Protein AF-A0A7Y5HDM8-F1 (afdb_monomer_lite)

Structure (mmCIF, N/CA/C/O backbone):
data_AF-A0A7Y5HDM8-F1
#
_entry.id   AF-A0A7Y5HDM8-F1
#
loop_
_atom_site.group_PDB
_atom_site.id
_atom_site.type_symbol
_atom_site.label_atom_id
_atom_site.label_alt_id
_atom_site.label_comp_id
_atom_site.label_asym_id
_atom_site.label_entity_id
_atom_site.label_seq_id
_atom_site.pdbx_PDB_ins_code
_atom_site.Cartn_x
_atom_site.Cartn_y
_atom_site.Cartn_z
_atom_site.occupancy
_atom_site.B_iso_or_equiv
_atom_site.auth_seq_id
_atom_site.auth_comp_id
_atom_site.auth_asym_id
_atom_site.auth_atom_id
_atom_site.pdbx_PDB_model_num
ATOM 1 N N . SER A 1 1 ? 43.015 -39.120 -21.335 1.00 36.12 1 SER A N 1
ATOM 2 C CA . SER A 1 1 ? 43.625 -40.402 -21.724 1.00 36.12 1 SER A CA 1
ATOM 3 C C . SER A 1 1 ? 44.171 -40.255 -23.134 1.00 36.12 1 SER A C 1
ATOM 5 O O . SER A 1 1 ? 43.394 -40.012 -24.046 1.00 36.12 1 SER A O 1
ATOM 7 N N . TRP A 1 2 ? 45.493 -40.248 -23.281 1.00 33.25 2 TRP A N 1
ATOM 8 C CA . TRP A 1 2 ? 46.218 -40.317 -24.559 1.00 33.25 2 TRP A CA 1
ATOM 9 C C . TRP A 1 2 ? 46.718 -41.754 -24.744 1.00 33.25 2 TRP A C 1
ATOM 11 O O . TRP A 1 2 ? 46.983 -42.412 -23.736 1.00 33.25 2 TRP A O 1
ATOM 21 N N . PRO A 1 3 ? 46.997 -42.187 -25.982 1.00 47.62 3 PRO A N 1
ATOM 22 C CA . PRO A 1 3 ? 48.091 -43.124 -26.186 1.00 47.62 3 PRO A CA 1
ATOM 23 C C . PRO A 1 3 ? 49.127 -42.612 -27.191 1.00 47.62 3 PRO A C 1
ATOM 25 O O . PRO A 1 3 ? 48.821 -42.173 -28.297 1.00 47.62 3 PRO A O 1
ATOM 28 N N . ALA A 1 4 ? 50.377 -42.723 -26.752 1.00 42.16 4 ALA A N 1
ATOM 29 C CA . ALA A 1 4 ? 51.597 -42.657 -27.533 1.00 42.16 4 ALA A CA 1
ATOM 30 C C . ALA A 1 4 ? 51.876 -44.002 -28.217 1.00 42.16 4 ALA A C 1
ATOM 32 O O . ALA A 1 4 ? 51.566 -45.037 -27.635 1.00 42.16 4 ALA A O 1
ATOM 33 N N . TRP A 1 5 ? 52.565 -43.987 -29.361 1.00 34.75 5 TRP A N 1
ATOM 34 C CA . TRP A 1 5 ? 53.712 -44.869 -29.618 1.00 34.75 5 TRP A CA 1
ATOM 35 C C . TRP A 1 5 ? 54.475 -44.436 -30.881 1.00 34.75 5 TRP A C 1
ATOM 37 O O . TRP A 1 5 ? 53.942 -43.815 -31.796 1.00 34.75 5 TRP A O 1
ATOM 47 N N . ARG A 1 6 ? 55.777 -44.716 -30.857 1.00 42.00 6 ARG A N 1
ATOM 48 C CA . ARG A 1 6 ? 56.838 -44.375 -31.815 1.00 42.00 6 ARG A CA 1
ATOM 49 C C . ARG A 1 6 ? 57.603 -45.680 -32.104 1.00 42.00 6 ARG A C 1
ATOM 51 O O . ARG A 1 6 ? 57.492 -46.593 -31.289 1.00 42.00 6 ARG A O 1
ATOM 58 N N . LYS A 1 7 ? 58.485 -45.650 -33.124 1.00 48.09 7 LYS A N 1
ATOM 59 C CA . LYS A 1 7 ? 59.627 -46.567 -33.410 1.00 48.09 7 LYS A CA 1
ATOM 60 C C . LYS A 1 7 ? 59.283 -47.866 -34.196 1.00 48.09 7 LYS A C 1
ATOM 62 O O . LYS A 1 7 ? 58.262 -48.458 -33.906 1.00 48.09 7 LYS A O 1
ATOM 67 N N . VAL A 1 8 ? 60.075 -48.397 -35.153 1.00 44.03 8 VAL A N 1
ATOM 68 C CA . VAL A 1 8 ? 61.394 -48.049 -35.756 1.00 44.03 8 VAL A CA 1
ATOM 69 C C . VAL A 1 8 ? 61.765 -49.061 -36.885 1.00 44.03 8 VAL A C 1
ATOM 71 O O . VAL A 1 8 ? 61.213 -50.152 -36.884 1.00 44.03 8 VAL A O 1
ATOM 74 N N . PHE A 1 9 ? 62.752 -48.692 -37.727 1.00 36.62 9 PHE A N 1
ATOM 75 C CA . PHE A 1 9 ? 63.749 -49.503 -38.490 1.00 36.62 9 PHE A CA 1
ATOM 76 C C . PHE A 1 9 ? 63.490 -50.149 -39.880 1.00 36.62 9 PHE A C 1
ATOM 78 O O . PHE A 1 9 ? 62.647 -51.022 -40.037 1.00 36.62 9 PHE A O 1
ATOM 85 N N . GLU A 1 10 ? 64.310 -49.666 -40.838 1.00 37.66 10 GLU A N 1
ATOM 86 C CA . GLU A 1 10 ? 65.283 -50.320 -41.760 1.00 37.66 10 GLU A CA 1
ATOM 87 C C . GLU A 1 10 ? 65.104 -51.754 -42.295 1.00 37.66 10 GLU A C 1
ATOM 89 O O . GLU A 1 10 ? 64.883 -52.678 -41.526 1.00 37.66 10 GLU A O 1
ATOM 94 N N . GLU A 1 11 ? 65.385 -51.937 -43.602 1.00 42.7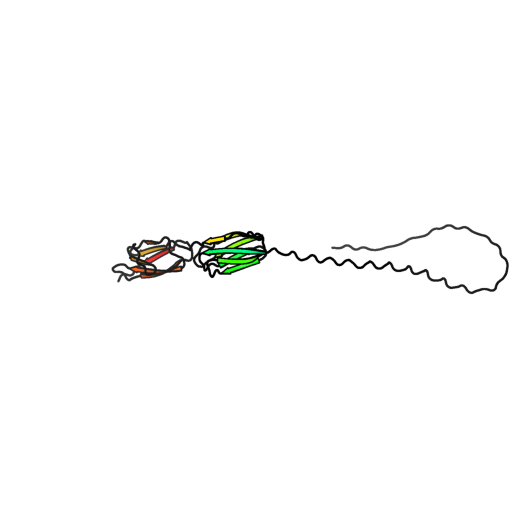2 11 GLU A N 1
ATOM 95 C CA . GLU A 1 11 ? 66.543 -52.704 -44.140 1.00 42.72 11 GLU A CA 1
ATOM 96 C C . GLU A 1 11 ? 66.668 -52.589 -45.699 1.00 42.72 11 GLU A C 1
ATOM 98 O O . GLU A 1 11 ? 65.758 -52.037 -46.326 1.00 42.72 11 GLU A O 1
ATOM 103 N N . PRO A 1 12 ? 67.796 -53.011 -46.339 1.00 55.78 12 PRO A N 1
ATOM 104 C CA . PRO A 1 12 ? 68.354 -52.389 -47.553 1.00 55.78 12 PRO A CA 1
ATOM 105 C C . PRO A 1 12 ? 68.649 -53.322 -48.768 1.00 55.78 12 PRO A C 1
ATOM 107 O O . PRO A 1 12 ? 68.492 -54.534 -48.713 1.00 55.78 12 PRO A O 1
ATOM 110 N N . ALA A 1 13 ? 69.170 -52.684 -49.834 1.00 39.62 13 ALA A N 1
ATOM 111 C CA . ALA A 1 13 ? 70.183 -53.101 -50.835 1.00 39.62 13 ALA A CA 1
ATOM 112 C C . ALA A 1 13 ? 69.989 -54.304 -51.801 1.00 39.62 13 ALA A C 1
ATOM 114 O O . ALA A 1 13 ? 69.772 -55.444 -51.409 1.00 39.62 13 ALA A O 1
ATOM 115 N N . GLY A 1 14 ? 70.305 -54.063 -53.088 1.00 37.69 14 GLY A N 1
ATOM 116 C CA . GLY A 1 14 ? 70.806 -55.088 -54.023 1.00 37.69 14 GLY A CA 1
ATOM 117 C C . GLY A 1 14 ? 70.868 -54.660 -55.509 1.00 37.69 14 GLY A C 1
ATOM 118 O O . GLY A 1 14 ? 70.037 -53.861 -55.919 1.00 37.69 14 GLY A O 1
ATOM 119 N N . PRO A 1 15 ? 71.826 -55.157 -56.328 1.00 63.44 15 PRO A N 1
ATOM 120 C CA . PRO A 1 15 ? 72.619 -54.334 -57.265 1.00 63.44 15 PRO A CA 1
ATOM 121 C C . PRO A 1 15 ? 72.538 -54.771 -58.750 1.00 63.44 15 PRO A C 1
ATOM 123 O O . PRO A 1 15 ? 71.885 -55.771 -59.057 1.00 63.44 15 PRO A O 1
ATOM 126 N N . ARG A 1 16 ? 73.266 -54.094 -59.666 1.00 38.62 16 ARG A N 1
ATOM 127 C CA . ARG A 1 16 ? 73.977 -54.749 -60.795 1.00 38.62 16 ARG A CA 1
ATOM 128 C C . ARG A 1 16 ? 74.978 -53.858 -61.552 1.00 38.62 16 ARG A C 1
ATOM 130 O O . ARG A 1 16 ? 74.861 -52.641 -61.598 1.00 38.62 16 ARG A O 1
ATOM 137 N N . THR A 1 17 ? 75.944 -54.568 -62.123 1.00 37.09 17 THR A N 1
ATOM 138 C CA . THR A 1 17 ? 77.323 -54.239 -62.512 1.00 37.09 17 THR A CA 1
ATOM 139 C C . THR A 1 17 ? 77.511 -54.279 -64.042 1.00 37.09 17 THR A C 1
ATOM 141 O O . THR A 1 17 ? 76.725 -54.938 -64.719 1.00 37.09 17 THR A O 1
ATOM 144 N N . GLY A 1 18 ? 78.596 -53.679 -64.553 1.00 38.03 18 GLY A N 1
ATOM 145 C CA . GLY A 1 18 ? 79.240 -53.978 -65.854 1.00 38.03 18 GLY A CA 1
ATOM 146 C C . GLY A 1 18 ? 80.088 -52.786 -66.339 1.00 38.03 18 GLY A C 1
ATOM 147 O O . GLY A 1 18 ? 79.510 -51.757 -66.663 1.00 38.03 18 GLY A O 1
ATOM 148 N N . GLU A 1 19 ? 81.414 -52.739 -66.116 1.00 37.50 19 GLU A N 1
ATOM 149 C CA . GLU A 1 19 ? 82.523 -53.268 -66.968 1.00 37.50 19 GLU A CA 1
ATOM 150 C C . GLU A 1 19 ? 82.551 -52.702 -68.408 1.00 37.50 19 GLU A C 1
ATOM 152 O O . GLU A 1 19 ? 81.507 -52.631 -69.038 1.00 37.50 19 GLU A O 1
ATOM 157 N N . ALA A 1 20 ? 83.667 -52.374 -69.080 1.00 35.12 20 ALA A N 1
ATOM 158 C CA . ALA A 1 20 ? 85.092 -52.152 -68.780 1.00 35.12 20 ALA A CA 1
ATOM 159 C C . ALA A 1 20 ? 85.807 -51.734 -70.102 1.00 35.12 20 ALA A C 1
ATOM 161 O O . ALA A 1 20 ? 85.347 -52.100 -71.182 1.00 35.12 20 ALA A O 1
ATOM 162 N N . GLY A 1 21 ? 86.969 -51.062 -70.002 1.00 36.31 21 GLY A N 1
ATOM 163 C CA . GLY A 1 21 ? 88.007 -50.932 -71.055 1.00 36.31 21 GLY A CA 1
ATOM 164 C C . GLY A 1 21 ? 88.080 -49.553 -71.739 1.00 36.31 21 GLY A C 1
ATOM 165 O O . GLY A 1 21 ? 87.067 -49.051 -72.199 1.00 36.31 21 GLY A O 1
ATOM 166 N N . GLY A 1 22 ? 89.200 -48.831 -71.871 1.00 34.38 22 GLY A N 1
ATOM 167 C CA . GLY A 1 22 ? 90.614 -49.065 -71.561 1.00 34.38 22 GLY A CA 1
ATOM 168 C C . GLY A 1 22 ? 91.493 -48.691 -72.768 1.00 34.38 22 GLY A C 1
ATOM 169 O O . GLY A 1 22 ? 91.460 -49.438 -73.734 1.00 34.38 22 GLY A O 1
ATOM 170 N N . GLN A 1 23 ? 92.257 -47.582 -72.722 1.00 38.25 23 GLN A N 1
ATOM 171 C CA . GLN A 1 23 ? 93.655 -47.488 -73.213 1.00 38.25 23 GLN A CA 1
ATOM 172 C C . GLN A 1 23 ? 94.320 -46.110 -72.971 1.00 38.25 23 GLN A C 1
ATOM 174 O O . GLN A 1 23 ? 93.709 -45.062 -73.158 1.00 38.25 23 GLN A O 1
ATOM 179 N N . GLU A 1 24 ? 95.588 -46.172 -72.546 1.00 38.72 24 GLU A N 1
ATOM 180 C CA . GLU A 1 24 ? 96.554 -45.111 -72.197 1.00 38.72 24 GLU A CA 1
ATOM 181 C C . GLU A 1 24 ? 97.078 -44.281 -73.390 1.00 38.72 24 GLU A C 1
ATOM 183 O O . GLU A 1 24 ? 97.157 -44.811 -74.492 1.00 38.72 24 GLU A O 1
ATOM 188 N N . VAL A 1 25 ? 97.554 -43.041 -73.145 1.00 41.59 25 VAL A N 1
ATOM 189 C CA . VAL A 1 25 ? 98.974 -42.628 -73.331 1.00 41.59 25 VAL A CA 1
ATOM 190 C C . VAL A 1 25 ? 99.293 -41.218 -72.767 1.00 41.59 25 VAL A C 1
ATOM 192 O O . VAL A 1 25 ? 98.610 -40.244 -73.054 1.00 41.59 25 VAL A O 1
ATOM 195 N N . ALA A 1 26 ? 100.423 -41.156 -72.044 1.00 35.12 26 ALA A N 1
ATOM 196 C CA . ALA A 1 26 ? 101.391 -40.057 -71.863 1.00 35.12 26 ALA A CA 1
ATOM 197 C C . ALA A 1 26 ? 101.016 -38.729 -71.144 1.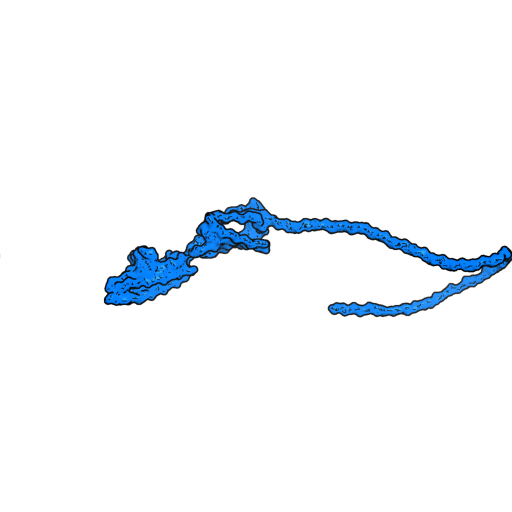00 35.12 26 ALA A C 1
ATOM 199 O O . ALA A 1 26 ? 100.548 -37.772 -71.747 1.00 35.12 26 ALA A O 1
ATOM 200 N N . GLY A 1 27 ? 101.497 -38.613 -69.894 1.00 38.69 27 GLY A N 1
ATOM 201 C CA . GLY A 1 27 ? 102.435 -37.544 -69.509 1.00 38.69 27 GLY A CA 1
ATOM 202 C C . GLY A 1 27 ? 101.897 -36.306 -68.780 1.00 38.69 27 GLY A C 1
ATOM 203 O O . GLY A 1 27 ? 101.749 -35.257 -69.397 1.00 38.69 27 GLY A O 1
ATOM 204 N N . THR A 1 28 ? 101.759 -36.366 -67.446 1.00 39.38 28 THR A N 1
ATOM 205 C CA . THR A 1 28 ? 102.012 -35.217 -66.545 1.00 39.38 28 THR A CA 1
ATOM 206 C C . THR A 1 28 ? 102.036 -35.632 -65.067 1.00 39.38 28 THR A C 1
ATOM 208 O O . THR A 1 28 ? 101.236 -36.444 -64.614 1.00 39.38 28 THR A O 1
ATOM 211 N N . THR A 1 29 ? 103.009 -35.079 -64.343 1.00 43.19 29 THR A N 1
ATOM 212 C CA . THR A 1 29 ? 103.282 -35.170 -62.897 1.00 43.19 29 THR A CA 1
ATOM 213 C C . THR A 1 29 ? 102.048 -34.821 -62.031 1.00 43.19 29 THR A C 1
ATOM 215 O O . THR A 1 29 ? 101.277 -33.946 -62.422 1.00 43.19 29 THR A O 1
ATOM 218 N N . PRO A 1 30 ? 101.833 -35.475 -60.867 1.00 46.34 30 PRO A N 1
ATOM 219 C CA . PRO A 1 30 ? 100.523 -35.544 -60.206 1.00 46.34 30 PRO A CA 1
ATOM 220 C C . PRO A 1 30 ? 100.140 -34.295 -59.393 1.00 46.34 30 PRO A C 1
ATOM 222 O O . PRO A 1 30 ? 100.949 -33.754 -58.640 1.00 46.34 30 PRO A O 1
ATOM 225 N N . GLN A 1 31 ? 98.866 -33.903 -59.485 1.00 48.88 31 GLN A N 1
ATOM 226 C CA . GLN A 1 31 ? 98.217 -32.907 -58.625 1.00 48.88 31 GLN A CA 1
ATOM 227 C C . GLN A 1 31 ? 97.509 -33.636 -57.458 1.00 48.88 31 GLN A C 1
ATOM 229 O O . GLN A 1 31 ? 96.846 -34.644 -57.711 1.00 48.88 31 GLN A O 1
ATOM 234 N N . PRO A 1 32 ? 97.654 -33.196 -56.191 1.00 56.09 32 PRO A N 1
ATOM 235 C CA . PRO A 1 32 ? 97.020 -33.852 -55.041 1.00 56.09 32 PRO A CA 1
ATOM 236 C C . PRO A 1 32 ? 95.482 -33.824 -55.153 1.00 56.09 32 PRO A C 1
ATOM 238 O O . PRO A 1 32 ? 94.944 -32.862 -55.707 1.00 56.09 32 PRO A O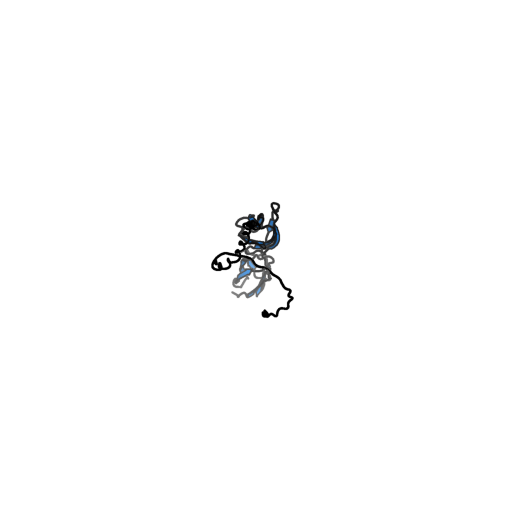 1
ATOM 241 N N . PRO A 1 33 ? 94.763 -34.850 -54.652 1.00 56.16 33 PRO A N 1
ATOM 242 C CA . PRO A 1 33 ? 93.307 -34.893 -54.736 1.00 56.16 33 PRO A CA 1
ATOM 243 C C . PRO A 1 33 ? 92.701 -33.738 -53.935 1.00 56.16 33 PRO A C 1
ATOM 245 O O . PRO A 1 33 ? 92.978 -33.585 -52.747 1.00 56.16 33 PRO A O 1
ATOM 248 N N . ALA A 1 34 ? 91.896 -32.917 -54.611 1.00 56.84 34 ALA A N 1
ATOM 249 C CA . ALA A 1 34 ? 91.070 -31.906 -53.971 1.00 56.84 34 ALA A CA 1
ATOM 250 C C . ALA A 1 34 ? 90.008 -32.595 -53.100 1.00 56.84 34 ALA A C 1
ATOM 252 O O . ALA A 1 34 ? 89.387 -33.568 -53.533 1.00 56.84 34 ALA A O 1
ATOM 253 N N . ASP A 1 35 ? 89.833 -32.090 -51.879 1.00 58.16 35 ASP A N 1
ATOM 254 C CA . ASP A 1 35 ? 88.741 -32.457 -50.972 1.00 58.16 35 ASP A CA 1
ATOM 255 C C . ASP A 1 35 ? 87.389 -32.315 -51.705 1.00 58.16 35 ASP A C 1
ATOM 257 O O . ASP A 1 35 ? 87.202 -31.314 -52.407 1.00 58.16 35 ASP A O 1
ATOM 261 N N . PRO A 1 36 ? 86.443 -33.269 -51.590 1.00 61.62 36 PRO A N 1
ATOM 262 C CA . PRO A 1 36 ? 85.122 -33.092 -52.176 1.00 61.62 36 PRO A CA 1
ATOM 263 C C . PRO A 1 36 ? 84.424 -31.887 -51.534 1.00 61.62 36 PRO A C 1
ATOM 265 O O . PRO A 1 36 ? 84.251 -31.808 -50.318 1.00 61.62 36 PRO A O 1
ATOM 268 N N . GLU A 1 37 ? 84.036 -30.941 -52.384 1.00 61.78 37 GLU A N 1
ATOM 269 C CA . GLU A 1 37 ? 83.308 -29.729 -52.017 1.00 61.78 37 GLU A CA 1
ATOM 270 C C . GLU A 1 37 ? 81.969 -30.102 -51.341 1.00 61.78 37 GLU A C 1
ATOM 272 O O . GLU A 1 37 ? 81.269 -30.988 -51.841 1.00 61.78 37 GLU A O 1
ATOM 277 N N . PRO A 1 38 ? 81.601 -29.493 -50.196 1.00 64.38 38 PRO A N 1
ATOM 278 C CA . PRO A 1 38 ? 80.361 -29.830 -49.502 1.00 64.38 38 PRO A CA 1
ATOM 279 C C . PRO A 1 38 ? 79.139 -29.500 -50.366 1.00 64.38 38 PRO A C 1
ATOM 281 O O . PRO A 1 38 ? 79.087 -28.445 -51.001 1.00 64.38 38 PRO A O 1
ATOM 284 N N . ASP A 1 39 ? 78.137 -30.386 -50.347 1.00 64.06 39 ASP A N 1
ATOM 285 C CA . ASP A 1 39 ? 76.882 -30.211 -51.083 1.00 64.06 39 ASP A CA 1
ATOM 286 C C . ASP A 1 39 ? 76.257 -28.821 -50.833 1.00 64.06 39 ASP A C 1
ATOM 288 O O . ASP A 1 39 ? 76.244 -28.334 -49.694 1.00 64.06 39 ASP A O 1
ATOM 292 N N . PRO A 1 40 ? 75.688 -28.167 -51.864 1.00 70.25 40 PRO A N 1
ATOM 293 C CA . PRO A 1 40 ? 75.141 -26.827 -51.727 1.00 70.25 40 PRO A CA 1
ATOM 294 C C . PRO A 1 40 ? 73.988 -26.801 -50.716 1.00 70.25 40 PRO A C 1
ATOM 296 O O . PRO A 1 40 ? 72.973 -27.488 -50.863 1.00 70.25 40 PRO A O 1
ATOM 299 N N . VAL A 1 41 ? 74.125 -25.947 -49.696 1.00 66.25 41 VAL A N 1
ATOM 300 C CA . VAL A 1 41 ? 73.077 -25.683 -48.704 1.00 66.25 41 VAL A CA 1
ATOM 301 C C . VAL A 1 41 ? 71.846 -25.137 -49.425 1.00 66.25 41 VAL A C 1
ATOM 303 O O . VAL A 1 41 ? 71.862 -24.039 -49.983 1.00 66.25 41 VAL A O 1
ATOM 306 N N . LYS A 1 42 ? 70.755 -25.910 -49.413 1.00 58.38 42 LYS A N 1
ATOM 307 C CA . LYS A 1 42 ? 69.470 -25.484 -49.974 1.00 58.38 42 LYS A CA 1
ATOM 308 C C . LYS A 1 42 ? 69.030 -24.171 -49.298 1.00 58.38 42 LYS A C 1
ATOM 310 O O . LYS A 1 42 ? 69.037 -24.111 -48.067 1.00 58.38 42 LYS A O 1
ATOM 315 N N . PRO A 1 43 ? 68.627 -23.133 -50.057 1.00 68.44 43 PRO A N 1
ATOM 316 C CA . PRO A 1 43 ? 68.202 -21.871 -49.465 1.00 68.44 43 PRO A CA 1
ATOM 317 C C . PRO A 1 43 ? 66.981 -22.078 -48.552 1.00 68.44 43 PRO A C 1
ATOM 319 O O . PRO A 1 43 ? 66.134 -22.933 -48.847 1.00 68.44 43 PRO A O 1
ATOM 322 N N . PRO A 1 44 ? 66.869 -21.314 -47.449 1.00 60.00 44 PRO A N 1
ATOM 323 C CA . PRO A 1 44 ? 65.714 -21.394 -46.568 1.00 60.00 44 PRO A CA 1
ATOM 324 C C . PRO A 1 44 ? 64.434 -21.012 -47.332 1.00 60.00 44 PRO A C 1
ATOM 326 O O . PRO A 1 44 ? 64.485 -20.187 -48.250 1.00 60.00 44 PRO A O 1
ATOM 329 N N . PRO A 1 45 ? 63.277 -21.602 -46.983 1.00 67.56 45 PRO A N 1
ATOM 330 C CA . PRO A 1 45 ? 62.009 -21.242 -47.605 1.00 67.56 45 PRO A CA 1
ATOM 331 C C . PRO A 1 45 ? 61.699 -19.749 -47.387 1.00 67.56 45 PRO A C 1
ATOM 333 O O . PRO A 1 45 ? 62.088 -19.191 -46.357 1.00 67.56 45 PRO A O 1
ATOM 336 N N . PRO A 1 46 ? 60.992 -19.092 -48.326 1.00 66.88 46 PRO A N 1
ATOM 337 C CA . PRO A 1 46 ? 60.633 -17.687 -48.184 1.00 66.88 46 PRO A CA 1
ATOM 338 C C . PRO A 1 46 ? 59.759 -17.474 -46.945 1.00 66.88 46 PRO A C 1
ATOM 340 O O . PRO A 1 46 ? 58.862 -18.269 -46.652 1.00 66.88 46 PRO A O 1
ATOM 343 N N . THR A 1 47 ? 60.012 -16.381 -46.227 1.00 60.22 47 THR A N 1
ATOM 344 C CA . THR A 1 47 ? 59.216 -15.963 -45.071 1.00 60.22 47 THR A CA 1
ATOM 345 C C . THR A 1 47 ? 57.750 -15.792 -45.490 1.00 60.22 47 THR A C 1
ATOM 347 O O . THR A 1 47 ? 57.493 -15.132 -46.503 1.00 60.22 47 THR A O 1
ATOM 350 N N . PRO A 1 48 ? 56.770 -16.355 -44.756 1.00 62.75 48 PRO A N 1
ATOM 351 C CA . PRO A 1 48 ? 55.365 -16.116 -45.063 1.00 62.75 48 PRO A CA 1
ATOM 352 C C . PRO A 1 48 ? 55.053 -14.612 -44.962 1.00 62.75 48 PRO A C 1
ATOM 354 O O . PRO A 1 48 ? 55.628 -13.926 -44.111 1.00 62.75 48 PRO A O 1
ATOM 357 N N . PRO A 1 49 ? 54.156 -14.076 -45.813 1.00 66.44 49 PRO A N 1
ATOM 358 C CA . PRO A 1 49 ? 53.747 -12.678 -45.728 1.00 66.44 49 PRO A CA 1
ATOM 359 C C . PRO A 1 49 ? 53.145 -12.379 -44.343 1.00 66.44 49 PRO A C 1
ATOM 361 O O . PRO A 1 49 ? 52.576 -13.284 -43.724 1.00 66.44 49 PRO A O 1
ATOM 364 N N . PRO A 1 50 ? 53.234 -11.128 -43.848 1.00 63.19 50 PRO A N 1
ATOM 365 C CA . PRO A 1 50 ? 52.660 -10.766 -42.558 1.00 63.19 50 PRO A CA 1
ATOM 366 C C . PRO A 1 50 ? 51.171 -11.122 -42.540 1.00 63.19 50 PRO A C 1
ATOM 368 O O . PRO A 1 50 ? 50.427 -10.797 -43.472 1.00 63.19 50 PRO A O 1
ATOM 371 N N . ALA A 1 51 ? 50.739 -11.824 -41.490 1.00 63.44 51 ALA A N 1
ATOM 372 C CA . ALA A 1 51 ? 49.334 -12.143 -41.293 1.00 63.44 51 ALA A CA 1
ATOM 373 C C . ALA A 1 51 ? 48.524 -10.838 -41.308 1.00 63.44 51 ALA A C 1
ATOM 375 O O . ALA A 1 51 ? 48.858 -9.892 -40.597 1.00 63.44 51 ALA A O 1
ATOM 376 N N . LYS A 1 52 ? 47.462 -10.777 -42.122 1.00 58.12 52 LYS A N 1
ATOM 377 C CA . LYS A 1 52 ? 46.502 -9.668 -42.053 1.00 58.12 52 LYS A CA 1
ATOM 378 C C . LYS A 1 52 ? 45.969 -9.616 -40.623 1.00 58.12 52 LYS A C 1
ATOM 380 O O . LYS A 1 52 ? 45.459 -10.628 -40.143 1.00 58.12 52 LYS A O 1
ATOM 385 N N . GLU A 1 53 ? 46.094 -8.468 -39.959 1.00 59.41 53 GLU A N 1
ATOM 386 C CA . GLU A 1 53 ? 45.525 -8.276 -38.625 1.00 59.41 53 GLU A CA 1
ATOM 387 C C . GLU A 1 53 ? 44.044 -8.693 -38.642 1.00 59.41 53 GLU A C 1
ATOM 389 O O . GLU A 1 53 ? 43.306 -8.301 -39.560 1.00 59.41 53 GLU A O 1
ATOM 394 N N . PRO A 1 54 ? 43.573 -9.503 -37.676 1.00 58.56 54 PRO A N 1
ATOM 395 C CA . PRO A 1 54 ? 42.155 -9.780 -37.563 1.00 58.56 54 PRO A CA 1
ATOM 396 C C . PRO A 1 54 ? 41.460 -8.447 -37.303 1.00 58.56 54 PRO A C 1
ATOM 398 O O . PRO A 1 54 ? 41.675 -7.808 -36.276 1.00 58.56 54 PRO A O 1
ATOM 401 N N . LYS A 1 55 ? 40.641 -8.007 -38.260 1.00 61.50 55 LYS A N 1
ATOM 402 C CA . LYS A 1 55 ? 39.841 -6.789 -38.140 1.00 61.50 55 LYS A CA 1
ATOM 403 C C . LYS A 1 55 ? 38.992 -6.931 -36.878 1.00 61.50 55 LYS A C 1
ATOM 405 O O . LYS A 1 55 ? 38.073 -7.752 -36.858 1.00 61.50 55 LYS A O 1
ATOM 410 N N . LEU A 1 56 ? 39.359 -6.203 -35.821 1.00 58.22 56 LEU A N 1
ATOM 411 C CA . LEU A 1 56 ? 38.705 -6.264 -34.519 1.00 58.22 56 LEU A CA 1
ATOM 412 C C . LEU A 1 56 ? 37.209 -6.030 -34.746 1.00 58.22 56 LEU A C 1
ATOM 414 O O . LEU A 1 56 ? 36.800 -4.944 -35.159 1.00 58.22 56 LEU A O 1
ATOM 418 N N . ARG A 1 57 ? 36.387 -7.072 -34.567 1.00 62.34 57 ARG A N 1
ATOM 419 C CA . ARG A 1 57 ? 34.933 -6.906 -34.606 1.00 62.34 57 ARG A CA 1
ATOM 420 C C . ARG A 1 57 ? 34.593 -5.928 -33.491 1.00 62.34 57 ARG A C 1
ATOM 422 O O . ARG A 1 57 ? 34.948 -6.181 -32.342 1.00 62.34 57 ARG A O 1
ATOM 429 N N . ALA A 1 58 ? 33.938 -4.822 -33.836 1.00 55.53 58 ALA A N 1
ATOM 430 C CA . ALA A 1 58 ? 33.377 -3.941 -32.824 1.00 55.53 58 ALA A CA 1
ATOM 431 C C . ALA A 1 58 ? 32.514 -4.792 -31.871 1.00 55.53 58 ALA A C 1
ATOM 433 O O . ALA A 1 58 ? 31.785 -5.671 -32.355 1.00 55.53 58 ALA A O 1
ATOM 434 N N . PRO A 1 59 ? 32.613 -4.597 -30.544 1.00 59.34 59 PRO A N 1
ATOM 435 C CA . PRO A 1 59 ? 31.753 -5.312 -29.615 1.00 59.34 59 PRO A CA 1
ATOM 436 C C . PRO A 1 59 ? 30.286 -5.019 -29.969 1.00 59.34 59 PRO A C 1
ATOM 438 O O . PRO A 1 59 ? 29.986 -3.912 -30.427 1.00 59.34 59 PRO A O 1
ATOM 441 N N . PRO A 1 60 ? 29.367 -5.986 -29.802 1.00 58.47 60 PRO A N 1
ATOM 442 C CA . PRO A 1 60 ? 27.953 -5.757 -30.069 1.00 58.47 60 PRO A CA 1
ATOM 443 C C . PRO A 1 60 ? 27.472 -4.559 -29.245 1.00 58.47 60 PRO A C 1
ATOM 445 O O . PRO A 1 60 ? 27.503 -4.588 -28.015 1.00 58.47 60 PRO A O 1
ATOM 448 N N . THR A 1 61 ? 27.049 -3.488 -29.915 1.00 67.75 61 THR A N 1
ATOM 449 C CA . THR A 1 61 ? 26.484 -2.320 -29.244 1.00 67.75 61 THR A CA 1
ATOM 450 C C . THR A 1 61 ? 25.038 -2.629 -28.877 1.00 67.75 61 THR A C 1
ATOM 452 O O . THR A 1 61 ? 24.179 -2.822 -29.738 1.00 67.75 61 THR A O 1
ATOM 455 N N . MET A 1 62 ? 24.758 -2.723 -27.577 1.00 78.06 62 MET A N 1
ATOM 456 C CA . MET A 1 62 ? 23.383 -2.843 -27.098 1.00 78.06 62 MET A CA 1
ATOM 457 C C . MET A 1 62 ? 22.622 -1.572 -27.458 1.00 78.06 62 MET A C 1
ATOM 459 O O . MET A 1 62 ? 23.008 -0.470 -27.065 1.00 78.06 62 MET A O 1
ATOM 463 N N . LYS A 1 63 ? 21.537 -1.735 -28.215 1.00 88.06 63 LYS A N 1
ATOM 464 C CA . LYS A 1 63 ? 20.607 -0.645 -28.491 1.00 88.06 63 LYS A CA 1
ATOM 465 C C . LYS A 1 63 ? 19.908 -0.244 -27.194 1.00 88.06 63 LYS A C 1
ATOM 467 O O . LYS A 1 63 ? 19.502 -1.107 -26.413 1.00 88.06 63 LYS A O 1
ATOM 472 N N . ARG A 1 64 ? 19.771 1.063 -26.985 1.00 89.44 64 ARG A N 1
ATOM 473 C CA . ARG A 1 64 ? 19.163 1.657 -25.794 1.00 89.44 64 ARG A CA 1
ATOM 474 C C . ARG A 1 64 ? 17.996 2.560 -26.189 1.00 89.44 64 ARG A C 1
ATOM 476 O O . ARG A 1 64 ? 17.979 3.086 -27.297 1.00 89.44 64 ARG A O 1
ATOM 483 N N . SER A 1 65 ? 17.027 2.714 -25.298 1.00 90.12 65 SER A N 1
ATOM 484 C CA . SER A 1 65 ? 15.822 3.522 -25.492 1.00 90.12 65 SER A CA 1
ATOM 485 C C . SER A 1 65 ? 15.388 4.149 -24.166 1.00 90.12 65 SER A C 1
ATOM 487 O O . SER A 1 65 ? 15.858 3.734 -23.109 1.00 90.12 65 SER A O 1
ATOM 489 N N . SER A 1 66 ? 14.493 5.130 -24.209 1.00 90.00 66 SER A N 1
ATOM 490 C CA . SER A 1 66 ? 13.902 5.716 -23.002 1.00 90.00 66 SER A CA 1
ATOM 491 C C . SER A 1 66 ? 12.463 5.245 -22.830 1.00 90.00 66 SER A C 1
ATOM 493 O O . SER A 1 66 ? 11.752 5.023 -23.813 1.00 90.00 66 SER A O 1
ATOM 495 N N . ILE A 1 67 ? 12.028 5.079 -21.586 1.00 91.50 67 ILE A N 1
ATOM 496 C CA . ILE A 1 67 ? 10.639 4.775 -21.237 1.00 91.50 67 ILE A CA 1
ATOM 497 C C . ILE A 1 67 ? 10.167 5.702 -20.126 1.00 91.50 67 ILE A C 1
ATOM 499 O O . ILE A 1 67 ? 10.918 6.026 -19.208 1.00 91.50 67 ILE A O 1
ATOM 503 N N . ARG A 1 68 ? 8.901 6.101 -20.219 1.00 91.50 68 ARG A N 1
ATOM 504 C CA . ARG A 1 68 ? 8.231 6.961 -19.259 1.00 91.50 68 ARG A CA 1
ATOM 505 C C . ARG A 1 68 ? 7.074 6.223 -18.599 1.00 91.50 68 ARG A C 1
ATOM 507 O O . ARG A 1 68 ? 6.263 5.585 -19.275 1.00 91.50 68 ARG A O 1
ATOM 514 N N . VAL A 1 69 ? 7.019 6.315 -17.279 1.00 92.25 69 VAL A N 1
ATOM 515 C CA . VAL A 1 69 ? 6.052 5.633 -16.426 1.00 92.25 69 VAL A CA 1
ATOM 516 C C . VAL A 1 69 ? 5.443 6.658 -15.480 1.00 92.25 69 VAL A C 1
ATOM 518 O O . VAL A 1 69 ? 6.159 7.321 -14.741 1.00 92.25 69 VAL A O 1
ATOM 521 N N . TRP A 1 70 ? 4.125 6.779 -15.483 1.00 91.44 70 TRP A N 1
ATOM 522 C CA . TRP A 1 70 ? 3.376 7.517 -14.480 1.00 91.44 70 TRP A CA 1
ATOM 523 C C . TRP A 1 70 ? 2.909 6.561 -13.400 1.00 91.44 70 TRP A C 1
ATOM 525 O O . TRP A 1 70 ? 2.327 5.518 -13.714 1.00 91.44 70 TRP A O 1
ATOM 535 N N . VAL A 1 71 ? 3.140 6.935 -12.147 1.00 92.62 71 VAL A N 1
ATOM 536 C CA . VAL A 1 71 ? 2.803 6.114 -10.987 1.00 92.62 71 VAL A CA 1
ATOM 537 C C . VAL A 1 71 ? 1.993 6.890 -9.968 1.00 92.62 71 VAL A C 1
ATOM 539 O O . VAL A 1 71 ? 2.257 8.059 -9.698 1.00 92.62 71 VAL A O 1
ATOM 542 N N . GLN A 1 72 ? 1.001 6.215 -9.401 1.00 90.50 72 GLN A N 1
ATOM 543 C CA . GLN A 1 72 ? 0.228 6.700 -8.271 1.00 90.50 72 GLN A CA 1
ATOM 544 C C . GLN A 1 72 ? 0.130 5.569 -7.241 1.00 90.50 72 GLN A C 1
ATOM 546 O O . GLN A 1 72 ? -0.267 4.466 -7.617 1.00 90.50 72 GLN A O 1
ATOM 551 N N . PRO A 1 73 ? 0.478 5.794 -5.964 1.00 90.19 73 PRO A N 1
ATOM 552 C CA . PRO A 1 73 ? 0.877 7.062 -5.339 1.00 90.19 73 PRO A CA 1
ATOM 553 C C . PRO A 1 73 ? 2.283 7.544 -5.744 1.00 90.19 73 PRO A C 1
ATOM 555 O O . PRO A 1 73 ? 3.093 6.786 -6.270 1.00 90.19 73 PRO A O 1
ATOM 558 N N . GLU A 1 74 ? 2.583 8.818 -5.471 1.00 85.69 74 GLU A N 1
ATOM 559 C CA . GLU A 1 74 ? 3.857 9.445 -5.862 1.00 85.69 74 GLU A CA 1
ATOM 560 C C . GLU A 1 74 ? 5.070 8.918 -5.097 1.00 85.69 74 GLU A C 1
ATOM 562 O O . GLU A 1 74 ? 6.182 9.147 -5.540 1.00 85.69 74 GLU A O 1
ATOM 567 N N . ASN A 1 75 ? 4.876 8.222 -3.973 1.00 86.50 75 ASN A N 1
ATOM 568 C CA . ASN A 1 75 ? 5.941 7.617 -3.167 1.00 86.50 75 ASN A CA 1
ATOM 569 C C . ASN A 1 75 ? 6.279 6.178 -3.599 1.00 86.50 75 ASN A C 1
ATOM 571 O O . ASN A 1 75 ? 6.897 5.439 -2.830 1.00 86.50 75 ASN A O 1
ATOM 575 N N . ALA A 1 76 ? 5.839 5.760 -4.788 1.00 91.56 76 ALA A N 1
ATOM 576 C CA . ALA A 1 76 ? 6.086 4.422 -5.300 1.00 91.56 76 ALA A CA 1
ATOM 577 C C . ALA A 1 76 ? 7.527 4.244 -5.803 1.00 91.56 76 ALA A C 1
ATOM 579 O O . ALA A 1 76 ? 8.072 5.067 -6.535 1.00 91.56 76 ALA A O 1
ATOM 580 N N . THR A 1 77 ? 8.148 3.124 -5.471 1.00 93.06 77 THR A N 1
ATOM 581 C CA . THR A 1 77 ? 9.385 2.656 -6.083 1.00 93.06 77 THR A CA 1
ATOM 582 C C . THR A 1 77 ? 9.065 1.876 -7.349 1.00 93.06 77 THR A C 1
ATOM 584 O O . THR A 1 77 ? 8.308 0.910 -7.328 1.00 93.06 77 THR A O 1
ATOM 587 N N . VAL A 1 78 ? 9.661 2.303 -8.460 1.00 93.88 78 VAL A N 1
ATOM 588 C CA . VAL A 1 78 ? 9.533 1.672 -9.771 1.00 93.88 78 VAL A CA 1
ATOM 589 C C . VAL A 1 78 ? 10.833 0.952 -10.094 1.00 93.88 78 VAL A C 1
ATOM 591 O O . VAL A 1 78 ? 11.892 1.571 -10.212 1.00 93.88 78 VAL A O 1
ATOM 594 N N . THR A 1 79 ? 10.743 -0.358 -10.269 1.00 94.88 79 THR A N 1
ATOM 595 C CA . THR A 1 79 ? 11.849 -1.229 -10.652 1.00 94.88 79 THR A CA 1
ATOM 596 C C . THR A 1 79 ? 11.612 -1.745 -12.061 1.00 94.88 79 THR A C 1
ATOM 598 O O . THR A 1 79 ? 10.614 -2.406 -12.329 1.00 94.88 79 THR A O 1
ATOM 601 N N . LEU A 1 80 ? 12.541 -1.453 -12.963 1.00 93.62 80 LEU A N 1
ATOM 602 C CA . LEU A 1 80 ? 12.589 -2.004 -14.307 1.00 93.62 80 LEU A CA 1
ATOM 603 C C . LEU A 1 80 ? 13.715 -3.028 -14.373 1.00 93.62 80 LEU A C 1
ATOM 605 O O . LEU A 1 80 ? 14.891 -2.663 -14.351 1.00 93.62 80 LEU A O 1
ATOM 609 N N . ASP A 1 81 ? 13.346 -4.297 -14.456 1.00 94.00 81 ASP A N 1
ATOM 610 C CA . ASP A 1 81 ? 14.283 -5.407 -14.544 1.00 94.00 81 ASP A CA 1
ATOM 611 C C . ASP A 1 81 ? 14.273 -6.006 -15.948 1.00 94.00 81 ASP A C 1
ATOM 613 O O . ASP A 1 81 ? 13.222 -6.331 -16.495 1.00 94.00 81 ASP A O 1
ATOM 617 N N . ASN A 1 82 ? 15.439 -6.151 -16.564 1.00 89.50 82 ASN A N 1
ATOM 618 C CA . ASN A 1 82 ? 15.581 -6.870 -17.820 1.00 89.50 82 ASN A CA 1
ATOM 619 C C . ASN A 1 82 ? 16.814 -7.777 -17.771 1.00 89.50 82 ASN A C 1
ATOM 621 O O . ASN A 1 82 ? 17.620 -7.740 -16.847 1.00 89.50 82 ASN A O 1
ATOM 625 N N . LYS A 1 83 ? 16.993 -8.595 -18.810 1.00 88.44 83 LYS A N 1
ATOM 626 C CA . LYS A 1 83 ? 18.102 -9.562 -18.879 1.00 88.44 83 LYS A CA 1
ATOM 627 C C . LYS A 1 83 ? 19.503 -8.938 -18.713 1.00 88.44 83 LYS A C 1
ATOM 629 O O . LYS A 1 83 ? 20.454 -9.652 -18.403 1.00 88.44 83 LYS A O 1
ATOM 634 N N . PHE A 1 84 ? 19.654 -7.653 -19.008 1.00 88.06 84 PHE A N 1
ATOM 635 C CA . PHE A 1 84 ? 20.934 -6.957 -19.081 1.00 88.06 84 PHE A CA 1
ATOM 636 C C . PHE A 1 84 ? 21.173 -6.001 -17.912 1.00 88.06 84 PHE A C 1
ATOM 638 O O . PHE A 1 84 ? 22.327 -5.751 -17.573 1.00 88.06 84 PHE A O 1
ATOM 645 N N . GLU A 1 85 ? 20.114 -5.449 -17.324 1.00 88.06 85 GLU A N 1
ATOM 646 C CA . GLU A 1 85 ? 20.187 -4.448 -16.268 1.00 88.06 85 GLU A CA 1
ATOM 647 C C . GLU A 1 85 ? 18.894 -4.391 -15.445 1.00 88.06 85 GLU A C 1
ATOM 649 O O . GLU A 1 85 ? 17.790 -4.521 -15.974 1.00 88.06 85 GLU A O 1
ATOM 654 N N . THR A 1 86 ? 19.059 -4.107 -14.155 1.00 92.19 86 THR A N 1
ATOM 655 C CA . THR A 1 86 ? 17.979 -3.729 -13.242 1.00 92.19 86 THR A CA 1
ATOM 656 C C . THR A 1 86 ? 18.138 -2.254 -12.905 1.00 92.19 86 THR A C 1
ATOM 658 O O . THR A 1 86 ? 19.230 -1.800 -12.552 1.00 92.19 86 THR A O 1
ATOM 661 N N . ARG A 1 87 ? 17.059 -1.483 -13.005 1.00 91.25 87 ARG A N 1
ATOM 662 C CA . ARG A 1 87 ? 17.034 -0.061 -12.654 1.00 91.25 87 ARG A CA 1
ATOM 663 C C . ARG A 1 87 ? 15.922 0.201 -11.665 1.00 91.25 87 ARG A C 1
ATOM 665 O O . ARG A 1 87 ? 14.798 -0.225 -11.885 1.00 91.25 87 ARG A O 1
ATOM 672 N N . VAL A 1 88 ? 16.234 0.947 -10.615 1.00 92.31 88 VAL A N 1
ATOM 673 C CA . VAL A 1 88 ? 15.285 1.296 -9.559 1.00 92.31 88 VAL A CA 1
ATOM 674 C C . VAL A 1 88 ? 15.226 2.810 -9.458 1.00 92.31 88 VAL A C 1
ATOM 676 O O . VAL A 1 88 ? 16.265 3.465 -9.365 1.00 92.31 88 VAL A O 1
ATOM 679 N N . ILE A 1 89 ? 14.021 3.367 -9.503 1.00 88.12 89 ILE A N 1
ATOM 680 C CA . ILE A 1 89 ? 13.771 4.789 -9.285 1.00 88.12 89 ILE A CA 1
ATOM 681 C C . ILE A 1 89 ? 12.629 4.904 -8.283 1.00 88.12 89 ILE A C 1
ATOM 683 O O . ILE A 1 89 ? 11.531 4.411 -8.527 1.00 88.12 89 ILE A O 1
ATOM 687 N N . THR A 1 90 ? 12.874 5.573 -7.160 1.00 85.94 90 THR A N 1
ATOM 688 C CA . THR A 1 90 ? 11.789 5.999 -6.275 1.00 85.94 90 THR A CA 1
ATOM 689 C C . THR A 1 90 ? 11.146 7.227 -6.888 1.00 85.94 90 THR A C 1
ATOM 691 O O . THR A 1 90 ? 11.815 8.244 -7.088 1.00 85.94 90 THR A O 1
ATOM 694 N N . ALA A 1 91 ? 9.865 7.116 -7.222 1.00 75.38 91 ALA A N 1
ATOM 695 C CA . ALA A 1 91 ? 9.075 8.252 -7.632 1.00 75.38 91 ALA A CA 1
ATOM 696 C C . ALA A 1 91 ? 9.117 9.283 -6.492 1.00 75.38 91 ALA A C 1
ATOM 698 O O . ALA A 1 91 ? 8.878 8.973 -5.327 1.00 75.38 91 ALA A O 1
ATOM 699 N N . GLY A 1 92 ? 9.564 10.494 -6.814 1.00 66.00 92 GLY A N 1
ATOM 700 C CA . GLY A 1 92 ? 9.353 11.681 -5.979 1.00 66.00 92 GLY A CA 1
ATOM 701 C C . GLY A 1 92 ? 8.228 12.559 -6.530 1.00 66.00 92 GLY A C 1
ATOM 702 O O . GLY A 1 92 ? 8.000 13.653 -6.030 1.00 66.00 92 GLY A O 1
ATOM 703 N N . ALA A 1 93 ? 7.595 12.101 -7.609 1.00 69.56 93 ALA A N 1
ATOM 704 C CA . ALA A 1 93 ? 6.551 12.756 -8.377 1.00 69.56 93 ALA A CA 1
ATOM 705 C C . ALA A 1 93 ? 5.770 11.675 -9.135 1.00 69.56 93 ALA A C 1
ATOM 707 O O . ALA A 1 93 ? 6.292 10.586 -9.365 1.00 69.56 93 ALA A O 1
ATOM 708 N N . SER A 1 94 ? 4.568 11.994 -9.610 1.00 80.38 94 SER A N 1
ATOM 709 C CA . SER A 1 94 ? 3.721 11.086 -10.400 1.00 80.38 94 SER A CA 1
ATOM 710 C C . SER A 1 94 ? 4.333 10.560 -11.720 1.00 80.38 94 SER A C 1
ATOM 712 O O . SER A 1 94 ? 3.651 9.846 -12.450 1.00 80.38 94 SER A O 1
ATOM 714 N N . GLU A 1 95 ? 5.576 10.910 -12.078 1.00 87.38 95 GLU A N 1
ATOM 715 C CA . GLU A 1 95 ? 6.244 10.533 -13.331 1.00 87.38 95 GLU A CA 1
ATOM 716 C C . GLU A 1 95 ? 7.707 10.119 -13.104 1.00 87.38 95 GLU A C 1
ATOM 718 O O . GLU A 1 95 ? 8.488 10.815 -12.456 1.00 87.38 95 GLU A O 1
ATOM 723 N N . VAL A 1 96 ? 8.086 8.990 -13.699 1.00 89.50 96 VAL A N 1
ATOM 724 C CA . VAL A 1 96 ? 9.417 8.387 -13.680 1.00 89.50 96 VAL A CA 1
ATOM 725 C C . VAL A 1 96 ? 9.864 8.145 -15.120 1.00 89.50 96 VAL A C 1
ATOM 727 O O . VAL A 1 96 ? 9.155 7.522 -15.909 1.00 89.50 96 VAL A O 1
ATOM 730 N N . THR A 1 97 ? 11.066 8.605 -15.468 1.00 90.81 97 THR A N 1
ATOM 731 C CA . THR A 1 97 ? 11.682 8.328 -16.774 1.00 90.81 97 THR A CA 1
ATOM 732 C C . THR A 1 97 ? 12.924 7.465 -16.589 1.00 90.81 97 THR A C 1
ATOM 734 O O . THR A 1 97 ? 13.826 7.808 -15.826 1.00 90.81 97 THR A O 1
ATOM 737 N N . PHE A 1 98 ? 12.984 6.343 -17.304 1.00 90.12 98 PHE A N 1
ATOM 738 C CA . PHE A 1 98 ? 14.189 5.535 -17.427 1.00 90.12 98 PHE A CA 1
ATOM 739 C C . PHE A 1 98 ? 14.855 5.844 -18.764 1.00 90.12 98 PHE A C 1
ATOM 741 O O . PHE A 1 98 ? 14.378 5.411 -19.813 1.00 90.12 98 PHE A O 1
ATOM 748 N N . ASP A 1 99 ? 15.969 6.570 -18.726 1.00 89.6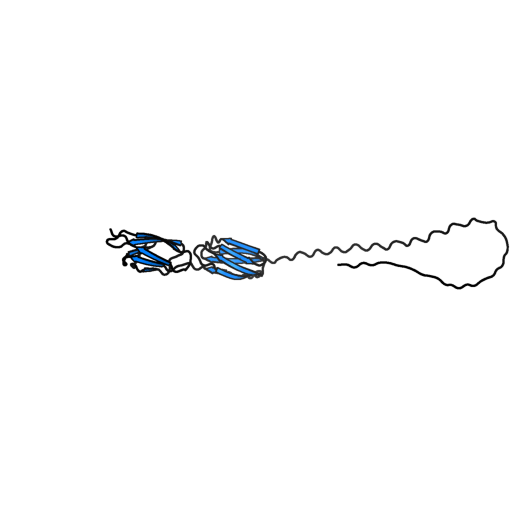2 99 ASP A N 1
ATOM 749 C CA . ASP A 1 99 ? 16.727 6.921 -19.926 1.00 89.62 99 ASP A CA 1
ATOM 750 C C . ASP A 1 99 ? 17.839 5.931 -20.238 1.00 89.62 99 ASP A C 1
ATOM 752 O O . ASP A 1 99 ? 18.604 5.533 -19.358 1.00 89.62 99 ASP A O 1
ATOM 756 N N . GLY A 1 100 ? 17.980 5.578 -21.515 1.00 87.94 100 GLY A N 1
ATOM 757 C CA . GLY A 1 100 ? 19.082 4.741 -21.984 1.00 87.94 100 GLY A CA 1
ATOM 758 C C . GLY A 1 100 ? 18.988 3.287 -21.521 1.00 87.94 100 GLY A C 1
ATOM 759 O O . GLY A 1 100 ? 20.015 2.667 -21.253 1.00 87.94 100 GLY A O 1
ATOM 760 N N . VAL A 1 101 ? 17.782 2.736 -21.425 1.00 90.81 101 VAL A N 1
ATOM 761 C CA . VAL A 1 101 ? 17.539 1.340 -21.053 1.00 90.81 101 VAL A CA 1
ATOM 762 C C . VAL A 1 101 ? 17.797 0.409 -22.230 1.00 90.81 101 VAL A C 1
ATOM 764 O O . VAL A 1 101 ? 17.396 0.719 -23.352 1.00 90.81 101 VAL A O 1
ATOM 767 N N . VAL A 1 102 ? 18.444 -0.734 -22.002 1.00 90.19 102 VAL A N 1
ATOM 768 C CA . VAL A 1 102 ? 18.647 -1.744 -23.059 1.00 90.19 102 VAL A CA 1
ATOM 769 C C . VAL A 1 102 ? 17.301 -2.257 -23.589 1.00 90.19 102 VAL A C 1
ATOM 771 O O . VAL A 1 102 ? 16.405 -2.596 -22.818 1.00 90.19 102 VAL A O 1
ATOM 774 N N . ILE A 1 103 ? 17.154 -2.316 -24.917 1.00 90.31 103 ILE A N 1
ATOM 775 C CA . ILE A 1 103 ? 15.929 -2.821 -25.554 1.00 90.31 103 ILE A CA 1
ATOM 776 C C . ILE A 1 103 ? 15.719 -4.317 -25.282 1.00 90.31 103 ILE A C 1
ATOM 778 O O . ILE A 1 103 ? 16.677 -5.088 -25.182 1.00 90.31 103 ILE A O 1
ATOM 782 N N . GLY A 1 104 ? 14.459 -4.746 -25.251 1.00 89.62 104 GLY A N 1
ATOM 783 C CA . GLY A 1 104 ? 14.085 -6.145 -25.057 1.00 89.62 104 GLY A CA 1
ATOM 784 C C . GLY A 1 104 ? 12.958 -6.340 -24.050 1.00 89.62 104 GLY A C 1
ATOM 785 O O . GLY A 1 104 ? 12.313 -5.388 -23.612 1.00 89.62 104 GLY A O 1
ATOM 786 N N . ALA A 1 105 ? 12.708 -7.605 -23.714 1.00 92.06 105 ALA A N 1
ATOM 787 C CA . ALA A 1 105 ? 11.738 -7.974 -22.693 1.00 92.06 105 ALA A CA 1
ATOM 788 C C . ALA A 1 105 ? 12.301 -7.728 -21.288 1.00 92.06 105 ALA A C 1
ATOM 790 O O . ALA A 1 105 ? 13.481 -7.982 -21.026 1.00 92.06 105 ALA A O 1
ATOM 791 N N . GLY A 1 106 ? 11.429 -7.283 -20.398 1.00 92.88 106 GLY A N 1
ATOM 792 C CA . GLY A 1 106 ? 11.700 -7.095 -18.986 1.00 92.88 106 GLY A CA 1
ATOM 793 C C . GLY A 1 106 ? 10.415 -7.151 -18.172 1.00 92.88 106 GLY A C 1
ATOM 794 O O . GLY A 1 106 ? 9.342 -7.482 -18.683 1.00 92.88 106 GLY A O 1
ATOM 795 N N . THR A 1 107 ? 10.541 -6.786 -16.912 1.00 95.00 107 THR A N 1
ATOM 796 C CA . THR A 1 107 ? 9.472 -6.737 -15.927 1.00 95.00 107 THR A CA 1
ATOM 797 C C . THR A 1 107 ? 9.505 -5.371 -15.267 1.00 95.00 107 THR A C 1
ATOM 799 O O . THR A 1 107 ? 10.569 -4.871 -14.903 1.00 95.00 107 THR A O 1
ATOM 802 N N . LEU A 1 108 ? 8.336 -4.762 -15.134 1.00 94.50 108 LEU A N 1
ATOM 803 C CA . LEU A 1 108 ? 8.137 -3.529 -14.401 1.00 94.50 108 LEU A CA 1
ATOM 804 C C . LEU A 1 108 ? 7.423 -3.867 -13.093 1.00 94.50 108 LEU A C 1
ATOM 806 O O . LEU A 1 108 ? 6.321 -4.411 -13.105 1.00 94.50 108 LEU A O 1
ATOM 810 N N . THR A 1 109 ? 8.063 -3.547 -11.979 1.00 95.69 109 THR A N 1
ATOM 811 C CA . THR A 1 109 ? 7.535 -3.737 -10.629 1.00 95.69 109 THR A CA 1
ATOM 812 C C . THR A 1 109 ? 7.344 -2.371 -9.991 1.00 95.69 109 THR A C 1
ATOM 814 O O . THR A 1 109 ? 8.261 -1.551 -10.008 1.00 95.69 109 THR A O 1
ATOM 817 N N . VAL A 1 110 ? 6.162 -2.111 -9.443 1.00 94.88 110 VAL A N 1
ATOM 818 C CA . VAL A 1 110 ? 5.824 -0.858 -8.764 1.00 94.88 110 VAL A CA 1
ATOM 819 C C . VAL A 1 110 ? 5.350 -1.180 -7.354 1.00 94.88 110 VAL A C 1
ATOM 821 O O . VAL A 1 110 ? 4.405 -1.945 -7.170 1.00 94.88 110 VAL A O 1
ATOM 824 N N . GLU A 1 111 ? 6.013 -0.595 -6.363 1.00 94.12 111 GLU A N 1
ATOM 825 C CA . GLU A 1 111 ? 5.797 -0.874 -4.942 1.00 94.12 111 GLU A CA 1
ATOM 826 C C . GLU A 1 111 ? 5.661 0.428 -4.167 1.00 94.12 111 GLU A C 1
ATOM 828 O O . GLU A 1 111 ? 6.460 1.338 -4.348 1.00 94.12 111 GLU A O 1
ATOM 833 N N . ALA A 1 112 ? 4.686 0.532 -3.269 1.00 92.38 112 ALA A N 1
ATOM 834 C CA . ALA A 1 112 ? 4.587 1.662 -2.353 1.00 92.38 112 ALA A CA 1
ATOM 835 C C . ALA A 1 112 ? 4.127 1.188 -0.977 1.00 92.38 112 ALA A C 1
ATOM 837 O O . ALA A 1 112 ? 3.346 0.245 -0.853 1.00 92.38 112 ALA A O 1
ATOM 838 N N . TYR A 1 113 ? 4.596 1.861 0.072 1.00 90.19 113 TYR A N 1
ATOM 839 C CA . TYR A 1 113 ? 4.216 1.519 1.440 1.00 90.19 113 TYR A CA 1
ATOM 840 C C . TYR A 1 113 ? 2.709 1.708 1.658 1.00 90.19 113 TYR A C 1
ATOM 842 O O . TYR A 1 113 ? 2.189 2.805 1.456 1.00 90.19 113 TYR A O 1
ATOM 850 N N . GLY A 1 114 ? 2.031 0.639 2.082 1.00 90.50 114 GLY A N 1
ATOM 851 C CA . GLY A 1 114 ? 0.580 0.602 2.278 1.00 90.50 114 GLY A CA 1
ATOM 852 C C . GLY A 1 114 ? -0.243 0.321 1.019 1.00 90.50 114 GLY A C 1
ATOM 853 O O . GLY A 1 114 ? -1.463 0.467 1.055 1.00 90.50 114 GLY A O 1
ATOM 854 N N . TYR A 1 115 ? 0.398 -0.094 -0.076 1.00 93.81 115 TYR A N 1
ATOM 855 C CA . TYR A 1 115 ? -0.255 -0.419 -1.343 1.00 93.81 115 TYR A CA 1
ATOM 856 C C . TYR A 1 115 ? 0.124 -1.818 -1.828 1.00 93.81 115 TYR A C 1
ATOM 858 O O . TYR A 1 115 ? 1.179 -2.350 -1.485 1.00 93.81 115 TYR A O 1
ATOM 866 N N . GLU A 1 116 ? -0.747 -2.410 -2.639 1.00 92.75 116 GLU A N 1
ATOM 867 C CA . GLU A 1 116 ? -0.499 -3.686 -3.299 1.00 92.75 116 GLU A CA 1
ATOM 868 C C . GLU A 1 116 ? 0.587 -3.531 -4.370 1.00 92.75 116 GLU A C 1
ATOM 870 O O . GLU A 1 116 ? 0.536 -2.618 -5.196 1.00 92.75 116 GLU A O 1
ATOM 875 N N . THR A 1 117 ? 1.570 -4.433 -4.363 1.00 94.31 117 THR A N 1
ATOM 876 C CA . THR A 1 117 ? 2.627 -4.475 -5.379 1.00 94.31 117 THR A CA 1
ATOM 877 C C . THR A 1 117 ? 2.040 -4.811 -6.748 1.00 94.31 117 THR A C 1
ATOM 879 O O . THR A 1 117 ? 1.383 -5.840 -6.916 1.00 94.31 117 THR A O 1
ATOM 882 N N . HIS A 1 118 ? 2.343 -3.988 -7.753 1.00 95.31 118 HIS A N 1
ATOM 883 C CA . HIS A 1 118 ? 1.987 -4.249 -9.149 1.00 95.31 118 HIS A CA 1
ATOM 884 C C . HIS A 1 118 ? 3.200 -4.768 -9.915 1.00 95.31 118 HIS A C 1
ATOM 886 O O . HIS A 1 118 ? 4.270 -4.165 -9.868 1.00 95.31 118 HIS A O 1
ATOM 892 N N . VAL A 1 119 ? 3.033 -5.869 -10.649 1.00 96.06 119 VAL A N 1
ATOM 893 C CA . VAL A 1 119 ? 4.085 -6.460 -11.487 1.00 96.06 119 VAL A CA 1
ATOM 894 C C . VAL A 1 119 ? 3.528 -6.706 -12.879 1.00 96.06 119 VAL A C 1
ATOM 896 O O . VAL A 1 119 ? 2.540 -7.422 -13.037 1.00 96.06 119 VAL A O 1
ATOM 899 N N . GLU A 1 120 ? 4.181 -6.155 -13.900 1.00 93.44 120 GLU A N 1
ATOM 900 C CA . GLU A 1 120 ? 3.785 -6.342 -15.293 1.00 93.44 120 GLU A CA 1
ATOM 901 C C . GLU A 1 120 ? 4.970 -6.672 -16.211 1.00 93.44 120 GLU A C 1
ATOM 903 O O . GLU A 1 120 ? 6.060 -6.113 -16.065 1.00 93.44 120 GLU A O 1
ATOM 908 N N . PRO A 1 121 ? 4.789 -7.566 -17.198 1.00 93.75 121 PRO A N 1
ATOM 909 C CA . PRO A 1 121 ? 5.780 -7.759 -18.243 1.00 93.75 121 PRO A CA 1
ATOM 910 C C . PRO A 1 121 ? 5.786 -6.554 -19.186 1.00 93.75 121 PRO A C 1
ATOM 912 O O . PRO A 1 121 ? 4.738 -6.048 -19.594 1.00 93.75 121 PRO A O 1
ATOM 915 N N . ILE A 1 122 ? 6.975 -6.137 -19.608 1.00 92.12 122 ILE A N 1
ATOM 916 C CA . ILE A 1 122 ? 7.141 -5.024 -20.534 1.00 92.12 122 ILE A CA 1
ATOM 917 C C . ILE A 1 122 ? 8.124 -5.359 -21.651 1.00 92.12 122 ILE A C 1
ATOM 919 O O . ILE A 1 122 ? 9.064 -6.133 -21.483 1.00 92.12 122 ILE A O 1
ATOM 923 N N . HIS A 1 123 ? 7.899 -4.768 -22.823 1.00 91.31 123 HIS A N 1
ATOM 924 C CA . HIS A 1 123 ? 8.823 -4.852 -23.944 1.00 91.31 123 HIS A CA 1
ATOM 925 C C . HIS A 1 123 ? 9.272 -3.452 -24.351 1.00 91.31 123 HIS A C 1
ATOM 927 O O . HIS A 1 123 ? 8.447 -2.597 -24.676 1.00 91.31 123 HIS A O 1
ATOM 933 N N . ILE A 1 124 ? 10.584 -3.236 -24.327 1.00 91.19 124 ILE A N 1
ATOM 934 C CA . ILE A 1 124 ? 11.222 -1.961 -24.636 1.00 91.19 124 ILE A CA 1
ATOM 935 C C . ILE A 1 124 ? 11.651 -1.990 -26.098 1.00 91.19 124 ILE A C 1
ATOM 937 O O . ILE A 1 124 ? 12.511 -2.777 -26.496 1.00 91.19 124 ILE A O 1
ATOM 941 N N . PHE A 1 125 ? 11.056 -1.109 -26.892 1.00 89.00 125 PHE A N 1
ATOM 942 C CA . PHE A 1 125 ? 11.338 -0.923 -28.306 1.00 89.00 125 PHE A CA 1
ATOM 943 C C . PHE A 1 125 ? 12.258 0.278 -28.544 1.00 89.00 125 PHE A C 1
ATOM 945 O O . PHE A 1 125 ? 12.338 1.223 -27.757 1.00 89.00 125 PHE A O 1
ATOM 952 N N . GLU A 1 126 ? 12.928 0.265 -29.691 1.00 86.12 126 GLU A N 1
ATOM 953 C CA . GLU A 1 126 ? 13.684 1.409 -30.198 1.00 86.12 126 GLU A CA 1
ATOM 954 C C . GLU A 1 126 ? 12.709 2.531 -30.595 1.00 86.12 126 GLU A C 1
ATOM 956 O O . GLU A 1 126 ? 11.869 2.340 -31.474 1.00 86.12 126 GLU A O 1
ATOM 961 N N . ASN A 1 127 ? 12.796 3.685 -29.921 1.00 76.00 127 ASN A N 1
ATOM 962 C CA . ASN A 1 127 ? 12.081 4.935 -30.231 1.00 76.00 127 ASN A CA 1
ATOM 963 C C . ASN A 1 127 ? 10.543 4.855 -30.336 1.00 76.00 127 ASN A C 1
ATOM 965 O O . ASN A 1 127 ? 9.923 5.750 -30.906 1.00 76.00 127 ASN A O 1
ATOM 969 N N . ARG A 1 128 ? 9.908 3.795 -29.817 1.00 82.31 128 ARG A N 1
ATOM 970 C CA . ARG A 1 128 ? 8.444 3.595 -29.876 1.00 82.31 128 ARG A CA 1
ATOM 971 C C . ARG A 1 128 ? 7.851 3.093 -28.561 1.00 82.31 128 ARG A C 1
ATOM 973 O O . ARG A 1 128 ? 6.842 2.392 -28.559 1.00 82.31 128 ARG A O 1
ATOM 980 N N . ASN A 1 129 ? 8.494 3.421 -27.445 1.00 83.88 129 ASN A N 1
ATOM 981 C CA . ASN A 1 129 ? 7.945 3.118 -26.130 1.00 83.88 129 ASN A CA 1
ATOM 982 C C . ASN A 1 129 ? 6.777 4.060 -25.864 1.00 83.88 129 ASN A C 1
ATOM 984 O O . ASN A 1 129 ? 6.948 5.275 -25.856 1.00 83.88 129 ASN A O 1
ATOM 988 N N . GLY A 1 130 ? 5.589 3.485 -25.702 1.00 81.69 130 GLY A N 1
ATOM 989 C CA . GLY A 1 130 ? 4.430 4.236 -25.253 1.00 81.69 130 GLY A CA 1
ATOM 990 C C . GLY A 1 130 ? 4.503 4.510 -23.757 1.00 81.69 130 GLY A C 1
ATOM 991 O O . GLY A 1 130 ? 5.133 3.770 -23.000 1.00 81.69 130 GLY A O 1
ATOM 992 N N . ASP A 1 131 ? 3.779 5.541 -23.361 1.00 88.38 131 ASP A N 1
ATOM 993 C CA . ASP A 1 131 ? 3.534 5.906 -21.978 1.00 88.38 131 ASP A CA 1
ATOM 994 C C . ASP A 1 131 ? 2.931 4.736 -21.184 1.00 88.38 131 ASP A C 1
ATOM 996 O O . ASP A 1 131 ? 2.079 3.988 -21.682 1.00 88.38 131 ASP A O 1
ATOM 1000 N N . ARG A 1 132 ? 3.382 4.556 -19.939 1.00 91.25 132 ARG A N 1
ATOM 1001 C CA . ARG A 1 132 ? 2.825 3.568 -19.002 1.00 91.25 132 ARG A CA 1
ATOM 1002 C C . ARG A 1 132 ? 2.208 4.274 -17.817 1.00 91.25 132 ARG A C 1
ATOM 1004 O O . ARG A 1 132 ? 2.843 5.142 -17.245 1.00 91.25 132 ARG A O 1
ATOM 1011 N N . ARG A 1 133 ? 0.979 3.926 -17.451 1.00 92.88 133 ARG A N 1
ATOM 1012 C CA . ARG A 1 133 ? 0.270 4.522 -16.312 1.00 92.88 133 ARG A CA 1
ATOM 1013 C C . ARG A 1 133 ? -0.119 3.406 -15.362 1.00 92.88 133 ARG A C 1
ATOM 1015 O O . ARG A 1 133 ? -0.839 2.503 -15.774 1.00 92.88 133 ARG A O 1
ATOM 1022 N N . ILE A 1 134 ? 0.364 3.472 -14.129 1.00 93.38 134 ILE A N 1
ATOM 1023 C CA . ILE A 1 134 ? 0.174 2.431 -13.120 1.00 93.38 134 ILE A CA 1
ATOM 1024 C C . ILE A 1 134 ? -0.354 3.091 -11.848 1.00 93.38 134 ILE A C 1
ATOM 1026 O O . ILE A 1 134 ? 0.287 3.975 -11.286 1.00 93.38 134 ILE A O 1
ATOM 1030 N N . GLY A 1 135 ? -1.539 2.671 -11.410 1.00 92.62 135 GLY A N 1
ATOM 1031 C CA . GLY A 1 135 ? -2.113 3.058 -10.124 1.00 92.62 135 GLY A CA 1
ATOM 1032 C C . GLY A 1 135 ? -2.122 1.857 -9.190 1.00 92.62 135 GLY A C 1
ATOM 1033 O O . GLY A 1 135 ? -2.644 0.810 -9.568 1.00 92.62 135 GLY A O 1
ATOM 1034 N N . LEU A 1 136 ? -1.549 1.998 -7.997 1.00 93.62 136 LEU A N 1
ATOM 1035 C CA . LEU A 1 136 ? -1.568 0.951 -6.984 1.00 93.62 136 LEU A CA 1
ATOM 1036 C C . LEU A 1 136 ? -2.851 1.020 -6.153 1.00 93.62 136 LEU A C 1
ATOM 1038 O O . LEU A 1 136 ? -3.317 2.103 -5.789 1.00 93.62 136 LEU A O 1
ATOM 1042 N N . ALA A 1 137 ? -3.396 -0.147 -5.815 1.00 92.00 137 ALA A N 1
ATOM 1043 C CA . ALA A 1 137 ? -4.513 -0.255 -4.887 1.00 92.00 137 ALA A CA 1
ATOM 1044 C C . ALA A 1 137 ? -4.003 -0.149 -3.438 1.00 92.00 137 ALA A C 1
ATOM 1046 O O . ALA A 1 137 ? -3.007 -0.794 -3.106 1.00 92.00 137 ALA A O 1
ATOM 1047 N N . PRO A 1 138 ? -4.633 0.655 -2.564 1.00 92.75 138 PRO A N 1
ATOM 1048 C CA . PRO A 1 138 ? -4.270 0.686 -1.154 1.00 92.75 138 PRO A CA 1
ATOM 1049 C C . PRO A 1 138 ? -4.639 -0.641 -0.488 1.00 92.75 138 PRO A C 1
ATOM 1051 O O . PRO A 1 138 ? -5.707 -1.203 -0.738 1.00 92.75 138 PRO A O 1
ATOM 1054 N N . ILE A 1 139 ? -3.782 -1.115 0.409 1.00 93.56 139 ILE A N 1
ATOM 1055 C CA . ILE A 1 139 ? -4.090 -2.279 1.236 1.00 93.56 139 ILE A CA 1
ATOM 1056 C C . ILE A 1 139 ? -5.145 -1.854 2.261 1.00 93.56 139 ILE A C 1
ATOM 1058 O O . ILE A 1 139 ? -4.967 -0.877 2.992 1.00 93.56 139 ILE A O 1
ATOM 1062 N N . THR A 1 140 ? -6.248 -2.595 2.311 1.00 93.62 140 THR A N 1
ATOM 1063 C CA . THR A 1 140 ? -7.330 -2.411 3.285 1.00 93.62 140 THR A CA 1
ATOM 1064 C C . THR A 1 140 ? -7.707 -3.744 3.909 1.00 93.62 140 THR A C 1
ATOM 1066 O O . THR A 1 140 ? -7.599 -4.782 3.260 1.00 93.62 140 THR A O 1
ATOM 1069 N N . ALA A 1 141 ? -8.155 -3.720 5.162 1.00 93.44 141 ALA A N 1
ATOM 1070 C CA . ALA A 1 141 ? -8.594 -4.900 5.892 1.00 93.44 141 ALA A CA 1
ATOM 1071 C C . ALA A 1 141 ? -10.005 -4.746 6.453 1.00 93.44 141 ALA A C 1
ATOM 1073 O O . ALA A 1 141 ? -10.461 -3.653 6.808 1.00 93.44 141 ALA A O 1
ATOM 1074 N N . GLU A 1 142 ? -10.660 -5.895 6.607 1.00 94.25 142 GLU A N 1
ATOM 1075 C CA . GLU A 1 142 ? -11.907 -5.998 7.344 1.00 94.25 142 GLU A CA 1
ATOM 1076 C C . GLU A 1 142 ? -11.617 -6.217 8.837 1.00 94.25 142 GLU A C 1
ATOM 1078 O O . GLU A 1 142 ? -10.962 -7.189 9.217 1.00 94.25 142 GLU A O 1
ATOM 1083 N N . ILE A 1 143 ? -12.129 -5.333 9.692 1.00 94.69 143 ILE A N 1
ATOM 1084 C CA . ILE A 1 143 ? -11.926 -5.374 11.142 1.00 94.69 143 ILE A CA 1
ATOM 1085 C C . ILE A 1 143 ? -13.259 -5.616 11.840 1.00 94.69 143 ILE A C 1
ATOM 1087 O O . ILE A 1 143 ? -14.237 -4.897 11.635 1.00 94.69 143 ILE A O 1
ATOM 1091 N N . TRP A 1 144 ? -13.295 -6.620 12.707 1.00 94.44 144 TRP A N 1
ATOM 1092 C CA . TRP A 1 144 ? -14.425 -6.915 13.577 1.00 94.44 144 TRP A CA 1
ATOM 1093 C C . TRP A 1 144 ? -14.096 -6.550 15.016 1.00 94.44 144 TRP A C 1
ATOM 1095 O O . TRP A 1 144 ? -13.207 -7.159 15.612 1.00 94.44 144 TRP A O 1
ATOM 1105 N N . ILE A 1 145 ? -14.836 -5.606 15.593 1.00 94.31 145 ILE A N 1
ATOM 1106 C CA . ILE A 1 145 ? -14.662 -5.186 16.985 1.00 94.31 145 ILE A CA 1
ATOM 1107 C C . ILE A 1 145 ? -15.877 -5.610 17.806 1.00 94.31 145 ILE A C 1
ATOM 1109 O O . ILE A 1 145 ? -17.021 -5.258 17.507 1.00 94.31 145 ILE A O 1
ATOM 1113 N N . GLU A 1 146 ? -15.627 -6.355 18.879 1.00 94.88 146 GLU A N 1
ATOM 1114 C CA . GLU A 1 146 ? -16.650 -6.798 19.820 1.00 94.88 146 GLU A CA 1
ATOM 1115 C C . GLU A 1 146 ? -16.246 -6.521 21.269 1.00 94.88 146 GLU A C 1
ATOM 1117 O O . GLU A 1 146 ? -15.087 -6.695 21.655 1.00 94.88 146 GLU A O 1
ATOM 1122 N N . THR A 1 147 ? -17.223 -6.131 22.088 1.00 95.31 147 THR A N 1
ATOM 1123 C CA . THR A 1 147 ? -17.040 -5.963 23.532 1.00 95.31 147 THR A CA 1
ATOM 1124 C C . THR A 1 147 ? -17.826 -6.984 24.328 1.00 95.31 147 THR A C 1
ATOM 1126 O O . THR A 1 147 ? -18.817 -7.550 23.861 1.00 95.31 147 THR A O 1
ATOM 1129 N N . VAL A 1 148 ? -17.379 -7.207 25.562 1.00 93.75 148 VAL A N 1
ATOM 1130 C CA . VAL A 1 148 ? -18.124 -7.968 26.564 1.00 93.75 148 VAL A CA 1
ATOM 1131 C C . VAL A 1 148 ? -18.314 -7.079 27.799 1.00 93.75 148 VAL A C 1
ATOM 1133 O O . VAL A 1 148 ? -17.324 -6.837 28.493 1.00 93.75 148 VAL A O 1
ATOM 1136 N N . PRO A 1 149 ? -19.542 -6.599 28.087 1.00 93.69 149 PRO A N 1
ATOM 1137 C CA . PRO A 1 149 ? -20.791 -6.800 27.327 1.00 93.69 149 PRO A CA 1
ATOM 1138 C C . PRO A 1 149 ? -20.834 -6.044 25.973 1.00 93.69 149 PRO A C 1
ATOM 1140 O O . PRO A 1 149 ? -20.052 -5.112 25.771 1.00 93.69 149 PRO A O 1
ATOM 1143 N N . PRO A 1 150 ? -21.713 -6.449 25.030 1.00 92.69 150 PRO A N 1
ATOM 1144 C CA . PRO A 1 150 ? -21.882 -5.771 23.739 1.00 92.69 150 PRO A CA 1
ATOM 1145 C C . PRO A 1 150 ? -22.598 -4.418 23.889 1.00 92.69 150 PRO A C 1
ATOM 1147 O O . PRO A 1 150 ? -23.225 -4.158 24.915 1.00 92.69 150 PRO A O 1
ATOM 1150 N N . GLY A 1 151 ? -22.554 -3.587 22.844 1.00 92.56 151 GLY A N 1
ATOM 1151 C CA . GLY A 1 151 ? -23.250 -2.297 22.789 1.00 92.56 151 GLY A CA 1
ATOM 1152 C C . GLY A 1 151 ? -22.376 -1.082 23.100 1.00 92.56 151 GLY A C 1
ATOM 1153 O O . GLY A 1 151 ? -22.909 -0.000 23.325 1.00 92.56 151 GLY A O 1
ATOM 1154 N N . ALA A 1 152 ? -21.051 -1.235 23.111 1.00 94.50 152 ALA A N 1
ATOM 1155 C CA . ALA A 1 152 ? -20.136 -0.118 23.313 1.00 94.50 152 ALA A CA 1
ATOM 1156 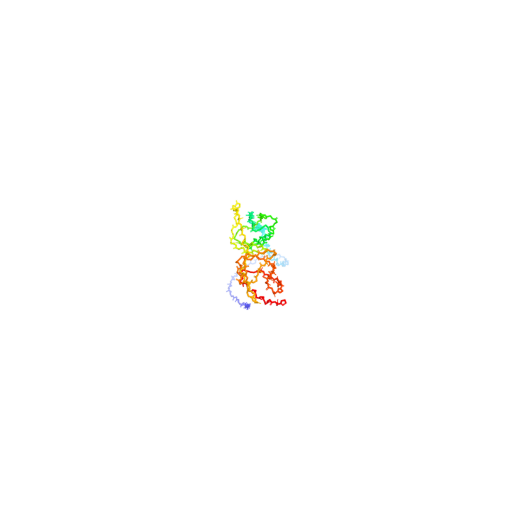C C . ALA A 1 152 ? -20.059 0.758 22.055 1.00 94.50 152 ALA A C 1
ATOM 1158 O O . ALA A 1 152 ? -19.931 0.241 20.942 1.00 94.50 152 ALA A O 1
ATOM 1159 N N . ALA A 1 153 ? -20.089 2.076 22.229 1.00 95.00 153 ALA A N 1
ATOM 1160 C CA . ALA A 1 153 ? -19.796 3.028 21.168 1.00 95.00 153 ALA A CA 1
ATOM 1161 C C . ALA A 1 153 ? -18.326 2.904 20.753 1.00 95.00 153 ALA A C 1
ATOM 1163 O O . ALA A 1 153 ? -17.443 2.812 21.610 1.00 95.00 153 ALA A O 1
ATOM 1164 N N . VAL A 1 154 ? -18.070 2.898 19.443 1.00 94.62 154 VAL A N 1
ATOM 1165 C CA . VAL A 1 154 ? -16.720 2.760 18.893 1.00 94.62 154 VAL A CA 1
ATOM 1166 C C . VAL A 1 154 ? -16.239 4.105 18.365 1.00 94.62 154 VAL A C 1
ATOM 1168 O O . VAL A 1 154 ? -16.896 4.739 17.543 1.00 94.62 154 VAL A O 1
ATOM 1171 N N . ILE A 1 155 ? -15.065 4.530 18.810 1.00 94.12 155 ILE A N 1
ATOM 1172 C CA . ILE A 1 155 ? -14.326 5.659 18.249 1.00 94.12 155 ILE A CA 1
ATOM 1173 C C . ILE A 1 155 ? -13.078 5.065 17.607 1.00 94.12 155 ILE A C 1
ATOM 1175 O O . ILE A 1 155 ? -12.260 4.476 18.308 1.00 94.12 155 ILE A O 1
ATOM 1179 N N . LEU A 1 156 ? -12.945 5.197 16.289 1.00 93.50 156 LEU A N 1
ATOM 1180 C CA . LEU A 1 156 ? -11.800 4.700 15.525 1.00 93.50 156 LEU A CA 1
ATOM 1181 C C . LEU A 1 156 ? -10.984 5.897 15.029 1.00 93.50 156 LEU A C 1
ATOM 1183 O O . LEU A 1 156 ? -11.537 6.796 14.400 1.00 93.50 156 LEU A O 1
ATOM 1187 N N . ASP A 1 157 ? -9.694 5.939 15.354 1.00 93.31 157 ASP A N 1
ATOM 1188 C CA . ASP A 1 157 ? -8.767 7.034 15.025 1.00 93.31 157 ASP A CA 1
ATOM 1189 C C . ASP A 1 157 ? -9.285 8.417 15.439 1.00 93.31 157 ASP A C 1
ATOM 1191 O O . ASP A 1 157 ? -9.221 9.397 14.695 1.00 93.31 157 ASP A O 1
ATOM 1195 N N . GLY A 1 158 ? -9.880 8.480 16.632 1.00 91.31 158 GLY A N 1
ATOM 1196 C CA . GLY A 1 158 ? -10.498 9.694 17.168 1.00 91.31 158 GLY A CA 1
ATOM 1197 C C . GLY A 1 158 ? -11.818 10.092 16.496 1.00 91.31 158 GLY A C 1
ATOM 1198 O O . GLY A 1 158 ? -12.419 11.086 16.901 1.00 91.31 158 GLY A O 1
ATOM 1199 N N . LYS A 1 159 ? -12.304 9.333 15.506 1.00 91.81 159 LYS A N 1
ATOM 1200 C CA . LYS A 1 159 ? -13.583 9.582 14.833 1.00 91.81 159 LYS A CA 1
ATOM 1201 C C . LYS A 1 159 ? -14.678 8.688 15.420 1.00 91.81 159 LYS A C 1
ATOM 1203 O O . LYS A 1 159 ? -14.568 7.459 15.324 1.00 91.81 159 LYS A O 1
ATOM 1208 N N . PRO A 1 160 ? -15.740 9.266 16.009 1.00 91.38 160 PRO A N 1
ATOM 1209 C CA . PRO A 1 160 ? -16.869 8.482 16.484 1.00 91.38 160 PRO A CA 1
ATOM 1210 C C . PRO A 1 160 ? -17.540 7.788 15.300 1.00 91.38 160 PRO A C 1
ATOM 1212 O O . PRO A 1 160 ? -17.731 8.385 14.241 1.00 91.38 160 PRO A O 1
ATOM 1215 N N . GLN A 1 161 ? -17.861 6.515 15.483 1.00 91.06 161 GLN A N 1
ATOM 1216 C CA . GLN A 1 161 ? -18.571 5.716 14.498 1.00 91.06 161 GLN A CA 1
ATOM 1217 C C . GLN A 1 161 ? -20.064 5.742 14.803 1.00 91.06 161 GLN A C 1
ATOM 1219 O O . GLN A 1 161 ? -20.476 5.864 15.955 1.00 91.06 161 GLN A O 1
ATOM 1224 N N . GLU A 1 162 ? -20.886 5.600 13.768 1.00 85.00 162 GLU A N 1
ATOM 1225 C CA . GLU A 1 162 ? -22.346 5.595 13.926 1.00 85.00 162 GLU A CA 1
ATOM 1226 C C . GLU A 1 162 ? -22.878 4.295 14.549 1.00 85.00 162 GLU A C 1
ATOM 1228 O O . GLU A 1 162 ? -24.029 4.226 14.974 1.00 85.00 162 GLU A O 1
ATOM 1233 N N . PHE A 1 163 ? -22.050 3.252 14.609 1.00 82.56 163 PHE A N 1
ATOM 1234 C CA . PHE A 1 163 ? -22.425 1.925 15.079 1.00 82.56 163 PHE A CA 1
ATOM 1235 C C . PHE A 1 163 ? -21.723 1.550 16.389 1.00 82.56 163 PHE A C 1
ATOM 1237 O O . PHE A 1 163 ? -20.602 1.970 16.683 1.00 82.56 163 PHE A O 1
ATOM 1244 N N . VAL A 1 164 ? -22.401 0.706 17.167 1.00 89.69 164 VAL A N 1
ATOM 1245 C CA . VAL A 1 164 ? -21.898 0.109 18.410 1.00 89.69 164 VAL A CA 1
ATOM 1246 C C . VAL A 1 164 ? -21.373 -1.306 18.160 1.00 89.69 164 VAL A C 1
ATOM 1248 O O . VAL A 1 164 ? -21.687 -1.929 17.144 1.00 89.69 164 VAL A O 1
ATOM 1251 N N . THR A 1 165 ? -20.590 -1.850 19.089 1.00 83.69 165 THR A N 1
ATOM 1252 C C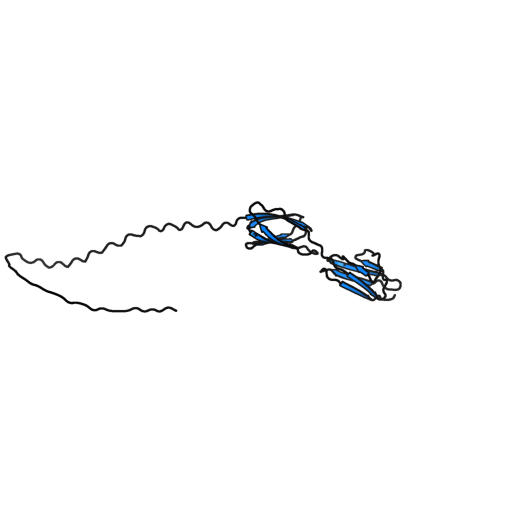A . THR A 1 165 ? -20.179 -3.260 19.045 1.00 83.69 165 THR A CA 1
ATOM 1253 C C . THR A 1 165 ? -21.399 -4.187 19.146 1.00 83.69 165 THR A C 1
ATOM 1255 O O . THR A 1 165 ? -22.309 -3.956 19.939 1.00 83.69 165 THR A O 1
ATOM 1258 N N . MET A 1 166 ? -21.499 -5.288 18.401 1.00 88.31 166 MET A N 1
ATOM 1259 C CA . MET A 1 166 ? -20.530 -5.942 17.513 1.00 88.31 166 MET A CA 1
ATOM 1260 C C . MET A 1 166 ? -20.458 -5.271 16.128 1.00 88.31 166 MET A C 1
ATOM 1262 O O . MET A 1 166 ? -21.423 -5.300 15.367 1.00 88.31 166 MET A O 1
ATOM 1266 N N . ALA A 1 167 ? -19.306 -4.685 15.803 1.00 87.00 167 ALA A N 1
ATOM 1267 C CA . ALA A 1 167 ? -19.133 -3.785 14.669 1.00 87.00 167 ALA A CA 1
ATOM 1268 C C . ALA A 1 167 ? -18.176 -4.353 13.614 1.00 87.00 167 ALA A C 1
ATOM 1270 O O . ALA A 1 167 ? -17.101 -4.849 13.955 1.00 87.00 167 ALA A O 1
ATOM 1271 N N . LYS A 1 168 ? -18.543 -4.222 12.332 1.00 91.31 168 LYS A N 1
ATOM 1272 C CA . LYS A 1 168 ? -17.729 -4.632 11.179 1.00 91.31 168 LYS A CA 1
ATOM 1273 C C . LYS A 1 168 ? -17.306 -3.424 10.353 1.00 91.31 168 LYS A C 1
ATOM 1275 O O . LYS A 1 168 ? -18.140 -2.784 9.716 1.00 91.31 168 LYS A O 1
ATOM 1280 N N . PHE A 1 169 ? -16.007 -3.181 10.301 1.00 90.81 169 PHE A N 1
ATOM 1281 C CA . PHE A 1 169 ? -15.365 -2.183 9.457 1.00 90.81 169 PHE A CA 1
ATOM 1282 C C . PHE A 1 169 ? -14.822 -2.878 8.215 1.00 90.81 169 PHE A C 1
ATOM 1284 O O . PHE A 1 169 ? -14.048 -3.816 8.348 1.00 90.81 169 PHE A O 1
ATOM 1291 N N . LYS A 1 170 ? -15.242 -2.473 7.016 1.00 87.44 170 LYS A N 1
ATOM 1292 C CA . LYS A 1 170 ? -14.890 -3.200 5.782 1.00 87.44 170 LYS A CA 1
ATOM 1293 C C . LYS A 1 170 ? -13.572 -2.759 5.148 1.00 87.44 170 LYS A C 1
ATOM 1295 O O . LYS A 1 170 ? -12.924 -3.575 4.512 1.00 87.44 170 LYS A O 1
ATOM 1300 N N . GLU A 1 171 ? -13.209 -1.490 5.305 1.00 89.12 171 GLU A N 1
ATOM 1301 C CA . GLU A 1 171 ? -12.106 -0.863 4.568 1.00 89.12 171 GLU A CA 1
ATOM 1302 C C . GLU A 1 171 ? -11.236 -0.036 5.520 1.00 89.12 171 GLU A C 1
ATOM 1304 O O . GLU A 1 171 ? -11.139 1.186 5.409 1.00 89.12 171 GLU A O 1
ATOM 1309 N N . VAL A 1 172 ? -10.636 -0.693 6.515 1.00 92.12 172 VAL A N 1
ATOM 1310 C CA . VAL A 1 172 ? -9.637 -0.031 7.362 1.00 92.12 172 VAL A CA 1
ATOM 1311 C C . VAL A 1 172 ? -8.312 -0.026 6.611 1.00 92.12 172 VAL A C 1
ATOM 1313 O O . VAL A 1 172 ? -7.852 -1.080 6.174 1.00 92.12 172 VAL A O 1
ATOM 1316 N N . LEU A 1 173 ? -7.745 1.163 6.408 1.00 93.25 173 LEU A N 1
ATOM 1317 C CA . LEU A 1 173 ? -6.513 1.355 5.643 1.00 93.25 173 LEU A CA 1
ATOM 1318 C C . LEU A 1 173 ? -5.327 0.636 6.291 1.00 93.25 173 LEU A C 1
ATOM 1320 O O . LEU A 1 173 ? -5.342 0.305 7.468 1.00 93.25 173 LEU A O 1
ATOM 1324 N N . PHE A 1 174 ? -4.283 0.397 5.509 1.00 94.31 174 PHE A N 1
ATOM 1325 C CA . PHE A 1 174 ? -2.999 -0.036 6.033 1.00 94.31 174 PHE A CA 1
ATOM 1326 C C . PHE A 1 174 ? -2.433 0.988 7.029 1.00 94.31 174 PHE A C 1
ATOM 1328 O O . PHE A 1 174 ? -2.433 2.193 6.764 1.00 94.31 174 PHE A O 1
ATOM 1335 N N . GLY A 1 175 ? -1.857 0.498 8.127 1.00 93.12 175 GLY A N 1
ATOM 1336 C CA . GLY A 1 175 ? -1.210 1.328 9.139 1.00 93.12 175 GLY A CA 1
ATOM 1337 C C . GLY A 1 175 ? -1.636 1.000 10.563 1.00 93.12 175 GLY A C 1
ATOM 1338 O O . GLY A 1 175 ? -2.303 -0.001 10.823 1.00 93.12 175 GLY A O 1
ATOM 1339 N N . ASP A 1 176 ? -1.184 1.837 11.493 1.00 94.25 176 ASP A N 1
ATOM 1340 C CA . ASP A 1 176 ? -1.555 1.755 12.902 1.00 94.25 176 ASP A CA 1
ATOM 1341 C C . ASP A 1 176 ? -2.847 2.531 13.150 1.00 94.25 176 ASP A C 1
ATOM 1343 O O . ASP A 1 176 ? -2.967 3.700 12.782 1.00 94.25 176 ASP A O 1
ATOM 1347 N N . HIS A 1 177 ? -3.785 1.878 13.825 1.00 94.88 177 HIS A N 1
ATOM 1348 C CA . HIS A 1 177 ? -5.084 2.422 14.179 1.00 94.88 177 HIS A CA 1
ATOM 1349 C C . HIS A 1 177 ? -5.290 2.384 15.685 1.00 94.88 177 HIS A C 1
ATOM 1351 O O . HIS A 1 177 ? -4.795 1.501 16.394 1.00 94.88 177 HIS A O 1
ATOM 1357 N N . THR A 1 178 ? -6.060 3.344 16.180 1.00 95.62 178 THR A N 1
ATOM 1358 C CA . THR A 1 178 ? -6.412 3.462 17.597 1.00 95.62 178 THR A CA 1
ATOM 1359 C C . THR A 1 178 ? -7.915 3.322 17.764 1.00 95.62 178 THR A C 1
ATOM 1361 O O . THR A 1 178 ? -8.684 3.871 16.977 1.00 95.62 178 THR A O 1
ATOM 1364 N N . TYR A 1 179 ? -8.355 2.598 18.788 1.00 94.88 179 TYR A N 1
ATOM 1365 C CA . TYR A 1 179 ? -9.768 2.507 19.129 1.00 94.88 179 TYR A CA 1
ATOM 1366 C C . TYR A 1 179 ? -10.016 2.934 20.573 1.00 94.88 179 TYR A C 1
ATOM 1368 O O . TYR A 1 179 ? -9.219 2.645 21.468 1.00 94.88 179 TYR A O 1
ATOM 1376 N N . THR A 1 180 ? -11.170 3.557 20.794 1.00 95.25 180 THR A N 1
ATOM 1377 C CA . THR A 1 180 ? -11.745 3.816 22.115 1.00 95.25 180 THR A CA 1
ATOM 1378 C C . THR A 1 180 ? -13.160 3.257 22.144 1.00 95.25 180 THR A C 1
ATOM 1380 O O . THR A 1 180 ? -13.955 3.509 21.239 1.00 95.25 180 THR A O 1
ATOM 1383 N N . LEU A 1 181 ? -13.463 2.483 23.181 1.00 95.31 181 LEU A N 1
ATOM 1384 C CA . LEU A 1 181 ? -14.746 1.825 23.387 1.00 95.31 181 LEU A CA 1
ATOM 1385 C C . LEU A 1 181 ? -15.389 2.396 24.640 1.00 95.31 181 LEU A C 1
ATOM 1387 O O . LEU A 1 181 ? -14.814 2.308 25.727 1.00 95.31 181 LEU A O 1
ATOM 1391 N N . VAL A 1 182 ? -16.577 2.967 24.476 1.00 95.12 182 VAL A N 1
ATOM 1392 C CA . VAL A 1 182 ? -17.303 3.655 25.546 1.00 95.12 182 VAL A CA 1
ATOM 1393 C C . VAL A 1 182 ? -18.621 2.941 25.793 1.00 95.12 182 VAL A C 1
ATOM 1395 O O . VAL A 1 182 ? -19.396 2.715 24.864 1.00 95.12 182 VAL A O 1
ATOM 1398 N N . LEU A 1 183 ? -18.879 2.584 27.047 1.00 95.25 183 LEU A N 1
ATOM 1399 C CA . LEU A 1 183 ? -20.130 1.961 27.460 1.00 95.25 183 LEU A CA 1
ATOM 1400 C C . LEU A 1 183 ? -20.544 2.471 28.840 1.00 95.25 183 LEU A C 1
ATOM 1402 O O . LEU A 1 183 ? -19.738 2.515 29.771 1.00 95.25 183 LEU A O 1
ATOM 1406 N N . ASP A 1 184 ? -21.817 2.826 28.979 1.00 94.56 184 ASP A N 1
ATOM 1407 C CA . ASP A 1 184 ? -22.359 3.360 30.225 1.00 94.56 184 ASP A CA 1
ATOM 1408 C C . ASP A 1 184 ? -22.201 2.371 31.386 1.00 94.56 184 ASP A C 1
ATOM 1410 O O . ASP A 1 184 ? -22.551 1.194 31.293 1.00 94.56 184 ASP A O 1
ATOM 1414 N N . GLY A 1 185 ? -21.659 2.858 32.506 1.00 93.50 185 GLY A N 1
ATOM 1415 C CA . GLY A 1 185 ? -21.352 2.033 33.681 1.00 93.50 185 GLY A CA 1
ATOM 1416 C C . GLY A 1 185 ? -20.063 1.203 33.576 1.00 93.50 185 GLY A C 1
ATOM 1417 O O . GLY A 1 185 ? -19.749 0.463 34.509 1.00 93.50 185 GLY A O 1
ATOM 1418 N N . TYR A 1 186 ? -19.296 1.344 32.492 1.00 96.50 186 TYR A N 1
ATOM 1419 C CA . TYR A 1 186 ? -17.998 0.696 32.290 1.00 96.50 186 TYR A CA 1
ATOM 1420 C C . TYR A 1 186 ? -16.881 1.726 32.108 1.00 96.50 186 TYR A C 1
ATOM 1422 O O . TYR A 1 186 ? -17.128 2.874 31.735 1.00 96.50 186 TYR A O 1
ATOM 1430 N N . GLU A 1 187 ? -15.653 1.329 32.429 1.00 96.06 187 GLU A N 1
ATOM 1431 C CA . GLU A 1 187 ? -14.438 2.078 32.119 1.00 96.06 187 GLU A CA 1
ATOM 1432 C C . GLU A 1 187 ? -14.210 2.098 30.606 1.00 96.06 187 GLU A C 1
ATOM 1434 O O . GLU A 1 187 ? -14.433 1.094 29.921 1.00 96.06 187 GLU A O 1
ATOM 1439 N N . ASP A 1 188 ? -13.741 3.235 30.098 1.00 95.50 188 ASP A N 1
ATOM 1440 C CA . ASP A 1 188 ? -13.410 3.390 28.686 1.00 95.50 188 ASP A CA 1
ATOM 1441 C C . ASP A 1 188 ? -12.223 2.479 28.352 1.00 95.50 188 ASP A C 1
ATOM 1443 O O . ASP A 1 188 ? -11.179 2.521 29.009 1.00 95.50 188 ASP A O 1
ATOM 1447 N N . ALA A 1 189 ? -12.375 1.642 27.328 1.00 94.75 189 ALA A N 1
ATOM 1448 C CA . ALA A 1 189 ? -11.321 0.732 26.900 1.00 94.75 189 ALA A CA 1
ATOM 1449 C C . ALA A 1 189 ? -10.635 1.279 25.648 1.00 94.75 189 ALA A C 1
ATOM 1451 O O . ALA A 1 189 ? -11.274 1.453 24.610 1.00 94.75 189 ALA A O 1
ATOM 1452 N N . THR A 1 190 ? -9.330 1.521 25.738 1.00 95.50 190 THR A N 1
ATOM 1453 C CA . THR A 1 190 ? -8.506 1.983 24.618 1.00 95.50 190 THR A CA 1
ATOM 1454 C C . THR A 1 190 ? -7.525 0.906 24.180 1.00 95.50 190 THR A C 1
ATOM 1456 O O . THR A 1 190 ? -7.082 0.074 24.975 1.00 95.50 190 THR A O 1
ATOM 1459 N N . GLY A 1 191 ? -7.182 0.904 22.898 1.00 94.69 191 GLY A N 1
ATOM 1460 C CA . GLY A 1 191 ? -6.159 0.018 22.364 1.00 94.69 191 GLY A CA 1
ATOM 1461 C C . GLY A 1 191 ? -5.749 0.395 20.953 1.00 94.69 191 GLY A C 1
ATOM 1462 O O . GLY A 1 191 ? -6.279 1.334 20.356 1.00 94.69 191 GLY A O 1
ATOM 1463 N N . THR A 1 192 ? -4.775 -0.340 20.432 1.00 95.44 192 THR A N 1
ATOM 1464 C CA . THR A 1 192 ? -4.256 -0.154 19.081 1.00 95.44 192 THR A CA 1
ATOM 1465 C C . THR A 1 192 ? -4.275 -1.471 18.323 1.00 95.44 192 THR A C 1
ATOM 1467 O O . THR A 1 192 ? -4.209 -2.551 18.915 1.00 95.44 192 THR A O 1
ATOM 1470 N N . PHE A 1 193 ? -4.389 -1.388 17.004 1.00 93.81 193 PHE A N 1
ATOM 1471 C CA . PHE A 1 193 ? -4.194 -2.518 16.104 1.00 93.81 193 PHE A CA 1
ATOM 1472 C C . PHE A 1 193 ? -3.514 -2.034 14.831 1.00 93.81 193 PHE A C 1
ATOM 1474 O O . PHE A 1 193 ? -3.599 -0.856 14.488 1.00 93.81 193 PHE A O 1
ATOM 1481 N N . ARG A 1 194 ? -2.843 -2.948 14.134 1.00 93.44 194 ARG A N 1
ATOM 1482 C CA . ARG A 1 194 ? -2.131 -2.636 12.901 1.00 93.44 194 ARG A CA 1
ATOM 1483 C C . ARG A 1 194 ? -2.698 -3.430 11.740 1.00 93.44 194 ARG A C 1
ATOM 1485 O O . ARG A 1 194 ? -2.917 -4.636 11.846 1.00 93.44 194 ARG A O 1
ATOM 1492 N N . VAL A 1 195 ? -2.923 -2.756 10.624 1.00 93.38 195 VAL A N 1
ATOM 1493 C CA . VAL A 1 195 ? -3.273 -3.373 9.349 1.00 93.38 195 VAL A CA 1
ATOM 1494 C C . VAL A 1 195 ? -2.006 -3.477 8.514 1.00 93.38 195 VAL A C 1
ATOM 1496 O O . VAL A 1 195 ? -1.462 -2.465 8.082 1.00 93.38 195 VAL A O 1
ATOM 1499 N N . GLU A 1 196 ? -1.532 -4.705 8.307 1.00 89.69 196 GLU A N 1
ATOM 1500 C CA . GLU A 1 196 ? -0.345 -4.993 7.484 1.00 89.69 196 GLU A CA 1
ATOM 1501 C C . GLU A 1 196 ? -0.695 -5.696 6.162 1.00 89.69 196 GLU A C 1
ATOM 1503 O O . GLU A 1 196 ? 0.081 -5.680 5.212 1.00 89.69 196 GLU A O 1
ATOM 1508 N N . THR A 1 197 ? -1.868 -6.323 6.097 1.00 89.12 197 THR A N 1
ATOM 1509 C CA . THR A 1 197 ? -2.346 -7.153 4.983 1.00 89.12 197 THR A CA 1
ATOM 1510 C C . THR A 1 197 ? -3.862 -6.984 4.860 1.00 89.12 197 THR A C 1
ATOM 1512 O O . THR A 1 197 ? -4.502 -6.488 5.785 1.00 89.12 197 THR A O 1
ATOM 1515 N N . ASN A 1 198 ? -4.447 -7.424 3.744 1.00 89.00 198 ASN A N 1
ATOM 1516 C CA . ASN A 1 198 ? -5.896 -7.459 3.533 1.00 89.00 198 ASN A CA 1
ATOM 1517 C C . ASN A 1 198 ? -6.641 -8.549 4.334 1.00 89.00 198 ASN A C 1
ATOM 1519 O O . ASN A 1 198 ? -7.817 -8.828 4.088 1.00 89.00 198 ASN A O 1
ATOM 1523 N N . ALA A 1 199 ? -5.970 -9.182 5.297 1.00 89.44 199 ALA A N 1
ATOM 1524 C CA . ALA A 1 199 ? -6.553 -10.200 6.152 1.00 89.44 199 ALA A CA 1
ATOM 1525 C C . ALA A 1 199 ? -7.609 -9.627 7.112 1.00 89.44 199 ALA A C 1
ATOM 1527 O O . ALA A 1 199 ? -7.438 -8.567 7.713 1.00 89.44 199 ALA A O 1
ATOM 1528 N N . PHE A 1 200 ? -8.678 -10.399 7.315 1.00 92.06 200 PHE A N 1
ATOM 1529 C CA . PHE A 1 200 ? -9.682 -10.123 8.338 1.00 92.06 200 PHE A CA 1
ATOM 1530 C C . PHE A 1 200 ? -9.068 -10.178 9.743 1.00 92.06 200 PHE A C 1
ATOM 1532 O O . PHE A 1 200 ? -8.404 -11.158 10.091 1.00 92.06 200 PHE A O 1
ATOM 1539 N N . GLN A 1 201 ? -9.350 -9.176 10.578 1.00 93.25 201 GLN A N 1
ATOM 1540 C CA . GLN A 1 201 ? -8.914 -9.148 11.975 1.00 93.25 201 GLN A CA 1
ATOM 1541 C C . GLN A 1 201 ? -10.096 -9.061 12.933 1.00 93.25 201 GLN A C 1
ATOM 1543 O O . GLN A 1 201 ? -11.064 -8.338 12.705 1.00 93.25 201 GLN A O 1
ATOM 1548 N N . ARG A 1 202 ? -9.989 -9.776 14.056 1.00 95.00 202 ARG A N 1
ATOM 1549 C CA . ARG A 1 202 ? -10.993 -9.777 15.122 1.00 95.00 202 ARG A CA 1
ATOM 1550 C C . ARG A 1 202 ? -10.398 -9.244 16.418 1.00 95.00 202 ARG A C 1
ATOM 1552 O O . ARG A 1 202 ? -9.467 -9.833 16.958 1.00 95.00 202 ARG A O 1
ATOM 1559 N N . ILE A 1 203 ? -10.999 -8.187 16.949 1.00 94.31 203 ILE A N 1
ATOM 1560 C CA . ILE A 1 203 ? -10.618 -7.533 18.198 1.00 94.31 203 ILE A CA 1
ATOM 1561 C C . ILE A 1 203 ? -11.741 -7.756 19.208 1.00 94.31 203 ILE A C 1
ATOM 1563 O O . ILE A 1 203 ? -12.857 -7.264 19.043 1.00 94.31 203 ILE A O 1
ATOM 1567 N N . LYS A 1 204 ? -11.445 -8.518 20.263 1.00 95.44 204 LYS A N 1
ATOM 1568 C CA . LYS A 1 204 ? -12.368 -8.767 21.372 1.00 95.44 204 LYS A CA 1
ATOM 1569 C C . LYS A 1 204 ? -11.871 -8.060 22.621 1.00 95.44 204 LYS A C 1
ATOM 1571 O O . LYS A 1 204 ? -10.786 -8.373 23.106 1.00 95.44 204 LYS A O 1
ATOM 1576 N N . VAL A 1 205 ? -12.690 -7.169 23.172 1.00 94.88 205 VAL A N 1
ATOM 1577 C CA . VAL A 1 205 ? -12.314 -6.347 24.327 1.00 94.88 205 VAL A CA 1
ATOM 1578 C C . VAL A 1 205 ? -13.275 -6.583 25.498 1.00 94.88 205 VAL A C 1
ATOM 1580 O O . VAL A 1 205 ? -14.450 -6.219 25.421 1.00 94.88 205 VAL A O 1
ATOM 1583 N N . PRO A 1 206 ? -12.827 -7.202 26.603 1.00 94.75 206 PRO A N 1
ATOM 1584 C CA . PRO A 1 206 ? -13.623 -7.255 27.824 1.00 94.75 206 PRO A CA 1
ATOM 1585 C C . PRO A 1 206 ? -13.634 -5.877 28.498 1.00 94.75 206 PRO A C 1
ATOM 1587 O O . PRO A 1 206 ? -12.576 -5.288 28.718 1.00 94.75 206 PRO A O 1
ATOM 1590 N N . MET A 1 207 ? -14.818 -5.368 28.846 1.00 93.00 207 MET A N 1
ATOM 1591 C CA . MET A 1 207 ? -14.950 -4.076 29.522 1.00 93.00 207 MET A CA 1
ATOM 1592 C C . MET A 1 207 ? -14.973 -4.254 31.038 1.00 93.00 207 MET A C 1
ATOM 1594 O O . MET A 1 207 ? -15.628 -5.155 31.570 1.00 93.00 207 MET A O 1
ATOM 1598 N N . LYS A 1 208 ? -14.267 -3.370 31.744 1.00 95.06 208 LYS A N 1
ATOM 1599 C CA . LYS A 1 208 ? -14.249 -3.337 33.209 1.00 95.06 208 LYS A CA 1
ATOM 1600 C C . LYS A 1 208 ? -15.385 -2.461 33.707 1.00 95.06 208 LYS A C 1
ATOM 1602 O O . LYS A 1 208 ? -15.589 -1.365 33.197 1.00 95.06 208 LYS A O 1
ATOM 1607 N N . LYS A 1 209 ? -16.154 -2.960 34.669 1.00 93.12 209 LYS A N 1
ATOM 1608 C CA . LYS A 1 209 ? -17.239 -2.193 35.281 1.00 93.12 209 LYS A CA 1
ATOM 1609 C C . LYS A 1 209 ? -16.647 -1.119 36.203 1.00 93.12 209 LYS A C 1
ATOM 1611 O O . LYS A 1 209 ? -15.672 -1.416 36.890 1.00 93.12 209 LYS A O 1
ATOM 1616 N N . LYS A 1 210 ? -17.237 0.078 36.185 1.00 91.25 210 LYS A N 1
ATOM 1617 C CA . LYS A 1 210 ? -16.925 1.170 37.122 1.00 91.25 210 LYS A CA 1
ATOM 1618 C C . LYS A 1 210 ? -17.353 0.830 38.552 1.00 91.25 210 LYS A C 1
ATOM 1620 O O . LYS A 1 210 ? -18.302 0.022 38.711 1.00 91.25 210 LYS A O 1
#

Sequence (210 aa):
SWPAWRKVFEEPAGPRTGEAGGQEVAGTTPQPPADPEPDPVKPPPPTPPPAKEPKLRAPPTMKRSSIRVWVQPENATVTLDNKFETRVITAGASEVTFDGVVIGAGTLTVEAYGYETHVEPIHIFENRNGDRRIGLAPITAEIWIETVPPGAAVILDGKPQEFVTMAKFKEVLFGDHTYTLVLDGYEDATGTFRVETNAFQRIKVPMKKK

Foldseek 3Di:
DDDDDDDDDDDDDDDDDDDDDDDDDDDDDDDDDDDPDDDDDDDDDDDDDPPDPDPPDDPDDFDWAKAKEFEPPQQKWKWKADPPDIDIDGRPDRMDMDGGHGFAKTKIWIDDVQWDIDIDIDGGDHPDHDYHYDYTHGFFAKEFEAEVVWFWFKQKQNRTDPDTPRDIDHGHTAAKIKIWTHDPQWDIDIDIDGDPHHYYYYHYYYTHGD

pLDDT: mean 79.57, std 19.65, range [33.25, 96.5]

Radius of gyration: 48.73 Å; chains: 1; bounding box: 126×68×110 Å

Secondary structure (DSSP, 8-state):
----------------------------PPPPPPPPPPPP-PPPPPPPPPPPP---PPPP---EEEEEEEEESTT-EEEEEESS-EEEEE-SSSEEEEEEEESEEEEEEEE-TTBPPEEEEEEEPSS-PPPEEEEPPBPEEEEEEEEESS--EEEETTEEEEEESSEEEEEEESEEEEEEEE-TTBPPEEEEEEE-SS--EEEEEEPPB-